Protein AF-G0QYL3-F1 (afdb_monomer)

Radius of gyration: 41.27 Å; Cα contacts (8 Å, |Δi|>4): 124; chains: 1; bounding box: 82×77×117 Å

Foldseek 3Di:
DDDDPPDDDDDPDPPCPPLVNLLVLLLQLLVQDPDPVVVVVQCVVQVPHPRRSSNHDDDDPVSVLVSLVVVLVVLVVVQVPDPDDLVVLVVVLPDPPDDPVRNVVSVVVNVSNVVSVVSVVVSVCSVVPPVVVDPDDPPDPPPPPDDDDPDDPPFDPQDDPPPDPDDDDDDDPGQPGDDDPVPDPDDPDDPPNPDDPDDPPDDDDDPPPPPPPPCPDDDPPVVVVVVVVVVVVVVVVVVVVVVVFKDWDDPVVLVVVLVVLVVVLVVLVVVLVVLVPDPDDPDPVSVVSNVVSVVSNVVSVVVNVVSPPDGDIDGPPD

Sequence (318 aa):
MGKKSNGQMFKLLMNYEEKSVLEFFGFLRFVLIKDTYVLNKFQEISKDNFFDPTRTPPFNVENEALMWVKIQKICGEIINQYSTTYDEDMKILEDQKLTVNQRNCVILRIGEKQYQNIIKLFSYMQQESILNLIPNDMIKPQKKYRYISKYPPNIVPTSSTIGLKGLSKPFVKNIGGYYNDILDTHLMLFQHSKLNKPLDKGPPKKIQKIQTTKKNGEIPNYLIKIKQQILQNSIQKQEAEQNNKFYQLSDEEIQQLKIGLQINYDKINYQYQQITHIRNYDNQYLKRKKETCEQQLKQIEQDLAKLQNNKIMVDCAK

InterPro domains:
  IPR015353 Rubisco LSMT, substrate-binding domain [PF09273] (8-114)
  IPR027012 Enkurin domain [PF13864] (217-311)
  IPR027012 Enkurin domain [PS51665] (221-315)
  IPR036464 Rubisco LSMT, substrate-binding domain superfamily [G3DSA:3.90.1420.10] (2-129)
  IPR036464 Rubisco LSMT, substrate-binding domain superfamily [SSF81822] (41-114)
  IPR052102 Enkurin domain-containing protein [PTHR21490] (205-314)

Solvent-accessible surface area (backbone atoms only — not comparable to full-atom values): 20302 Å² total; per-residue (Å²): 137,84,81,80,79,81,77,82,81,82,77,83,74,89,55,80,79,39,65,67,58,44,32,52,52,4,33,45,48,49,73,60,63,82,53,67,67,61,54,51,50,50,53,62,74,27,76,89,49,86,69,60,50,36,68,41,70,95,85,49,71,69,49,53,51,51,40,50,54,51,51,50,49,52,48,52,56,57,57,68,68,49,95,63,56,69,69,53,50,55,57,57,66,69,45,84,84,60,50,74,68,58,46,51,54,50,51,52,55,45,50,57,52,50,53,48,54,50,52,50,53,54,53,50,51,65,75,67,35,74,73,70,73,55,75,76,82,75,78,72,76,77,77,73,76,78,88,73,69,95,63,66,91,84,57,60,78,58,75,74,80,82,80,72,86,66,89,85,82,89,86,79,71,81,56,67,61,91,71,87,69,87,85,53,102,61,86,84,73,61,94,74,72,73,77,73,77,76,73,87,76,69,81,77,80,79,72,78,72,76,74,77,62,96,54,90,81,63,79,56,70,67,59,56,51,50,52,52,52,54,51,53,53,51,52,53,50,52,52,51,59,55,60,70,31,57,48,69,67,50,74,66,58,52,50,52,51,52,52,52,51,50,55,50,45,54,54,46,49,52,54,41,52,66,56,68,73,51,90,77,82,83,51,69,65,60,54,52,51,46,54,52,39,53,53,50,50,54,49,51,54,54,51,53,57,53,66,71,79,56,92,57,71,44,73,68,82,123

Secondary structure (DSSP, 8-state):
---------------TT-HHHHHHHHHHHHHT---HHHHHHHHHHTTTS---GGGPPP--HHHHHHHHHHHHHHHHHHHTT-SS-HHHHHHHHH-TT--HHHHHHHHHHHHHHHHHHHHHHHHHHHHT-GGGGS-----PPPPPPPPPPSS-TTPPPP---TT--SS---SS---------TTSSS----TT--S-PPP---SPP--------S-TTSPPHHHHHHHHHHHHHHHHHHHHHHHTTEEEPPHHHHHHHHHHHHHHHHHHHHHHHHHHT-S----HHHHHHHHHHHHHHHHHHHHHHHHHH---EEE---

pLDDT: mean 76.54, std 18.6, range [28.22, 97.06]

Organism: Ichthyophthirius multifiliis (NCBI:txid5932)

Structure (mmCIF, N/CA/C/O backbone):
data_AF-G0QYL3-F1
#
_entry.id   AF-G0QYL3-F1
#
loop_
_atom_site.group_PDB
_atom_site.id
_atom_site.type_symbol
_atom_site.label_atom_id
_atom_site.label_alt_id
_atom_site.label_comp_id
_atom_site.label_asym_id
_atom_site.label_entity_id
_atom_site.label_seq_id
_atom_site.pdbx_PDB_ins_code
_atom_site.Cartn_x
_atom_site.Cartn_y
_atom_site.Cartn_z
_atom_site.occupancy
_atom_site.B_iso_or_equiv
_atom_site.auth_seq_id
_atom_site.auth_comp_id
_atom_site.auth_asym_id
_atom_site.auth_atom_id
_atom_site.pdbx_PDB_model_num
ATOM 1 N N . MET A 1 1 ? -27.845 8.162 37.920 1.00 39.38 1 MET A N 1
ATOM 2 C CA . MET A 1 1 ? -26.370 8.111 37.785 1.00 39.38 1 MET A CA 1
ATOM 3 C C . MET A 1 1 ? -26.013 7.512 36.426 1.00 39.38 1 MET A C 1
ATOM 5 O O . MET A 1 1 ? -26.012 6.297 36.284 1.00 39.38 1 MET A O 1
ATOM 9 N N . GLY A 1 2 ? -25.798 8.348 35.406 1.00 44.38 2 GLY A N 1
ATOM 10 C CA . GLY A 1 2 ? -25.427 7.894 34.061 1.00 44.38 2 GLY A CA 1
ATOM 11 C C . GLY A 1 2 ? -23.917 7.682 33.952 1.00 44.38 2 GLY A C 1
ATOM 12 O O . GLY A 1 2 ? -23.152 8.631 34.119 1.00 44.38 2 GLY A O 1
ATOM 13 N N . LYS A 1 3 ? -23.480 6.444 33.698 1.00 45.00 3 LYS A N 1
ATOM 14 C CA . LYS A 1 3 ? -22.071 6.120 33.432 1.00 45.00 3 LYS A CA 1
ATOM 15 C C . LYS A 1 3 ? -21.690 6.671 32.053 1.00 45.00 3 LYS A C 1
ATOM 17 O O . LYS A 1 3 ? -22.184 6.181 31.043 1.00 45.00 3 LYS A O 1
ATOM 22 N N . LYS A 1 4 ? -20.816 7.682 32.011 1.00 40.53 4 LYS A N 1
ATOM 23 C CA . LYS A 1 4 ? -20.170 8.143 30.772 1.00 40.53 4 LYS A CA 1
ATOM 24 C C . LYS A 1 4 ? -19.297 7.006 30.233 1.00 40.53 4 LYS A C 1
ATOM 26 O O . LYS A 1 4 ? -18.330 6.611 30.880 1.00 40.53 4 LYS A O 1
ATOM 31 N N . SER A 1 5 ? -19.656 6.463 29.074 1.00 43.66 5 SER A N 1
ATOM 32 C CA . SER A 1 5 ? -18.826 5.510 28.340 1.00 43.66 5 SER A CA 1
ATOM 33 C C . SER A 1 5 ? -17.615 6.248 27.770 1.00 43.66 5 SER A C 1
ATOM 35 O O . SER A 1 5 ? -17.760 7.088 26.881 1.00 43.66 5 SER A O 1
ATOM 37 N N . ASN A 1 6 ? -16.424 5.951 28.287 1.00 39.00 6 ASN A N 1
ATOM 38 C CA . ASN A 1 6 ? -15.164 6.404 27.706 1.00 39.00 6 ASN A CA 1
ATOM 39 C C . ASN A 1 6 ? -14.993 5.737 26.335 1.00 39.00 6 ASN A C 1
ATOM 41 O O . ASN A 1 6 ? -14.585 4.581 26.255 1.00 39.00 6 ASN A O 1
ATOM 45 N N . GLY A 1 7 ? -15.342 6.448 25.261 1.00 37.12 7 GLY A N 1
ATOM 46 C CA . GLY A 1 7 ? -15.064 6.002 23.901 1.00 37.12 7 GLY A CA 1
ATOM 47 C C . GLY A 1 7 ? -13.555 5.929 23.687 1.00 37.12 7 GLY A C 1
ATOM 48 O O . GLY A 1 7 ? -12.877 6.956 23.687 1.00 37.12 7 GLY A O 1
ATOM 49 N N . GLN A 1 8 ? -13.015 4.720 23.532 1.00 34.78 8 GLN A N 1
ATOM 50 C CA . GLN A 1 8 ? -11.653 4.538 23.042 1.00 34.78 8 GLN A CA 1
ATOM 51 C C . GLN A 1 8 ? -11.623 4.926 21.563 1.00 34.78 8 GLN A C 1
ATOM 53 O O . GLN A 1 8 ? -12.258 4.299 20.720 1.00 34.78 8 GLN A O 1
ATOM 58 N N . MET A 1 9 ? -10.903 6.002 21.262 1.00 28.22 9 MET A N 1
ATOM 59 C CA . MET A 1 9 ? -10.701 6.479 19.902 1.00 28.22 9 MET A CA 1
ATOM 60 C C . MET A 1 9 ? -9.564 5.672 19.269 1.00 28.22 9 MET A C 1
ATOM 62 O O . MET A 1 9 ? -8.390 5.913 19.558 1.00 28.22 9 MET A O 1
ATOM 66 N N . PHE A 1 10 ? -9.902 4.703 18.419 1.00 28.52 10 PHE A N 1
ATOM 67 C CA . PHE A 1 10 ? -8.918 3.999 17.601 1.00 28.52 10 PHE A CA 1
ATOM 68 C C . PHE A 1 10 ? -8.460 4.935 16.480 1.00 28.52 10 PHE A C 1
ATOM 70 O O . PHE A 1 10 ? -9.208 5.231 15.551 1.00 28.52 10 PHE A O 1
ATOM 77 N N . LYS A 1 11 ? -7.231 5.450 16.581 1.00 33.09 11 LYS A N 1
ATOM 78 C CA . LYS A 1 11 ? -6.587 6.137 15.460 1.00 33.09 11 LYS A CA 1
ATOM 79 C C . LYS A 1 11 ? -6.090 5.082 14.477 1.00 33.09 11 LYS A C 1
ATOM 81 O O . LYS A 1 11 ? -5.082 4.437 14.743 1.00 33.09 11 LYS A O 1
ATOM 86 N N . LEU A 1 12 ? -6.773 4.941 13.345 1.00 40.25 12 LEU A N 1
ATOM 87 C CA . LEU A 1 12 ? -6.200 4.306 12.161 1.00 40.25 12 LEU A CA 1
ATOM 88 C C . LEU A 1 12 ? -5.111 5.241 11.621 1.00 40.25 12 LEU A C 1
ATOM 90 O O . LEU A 1 12 ? -5.402 6.271 11.013 1.00 40.25 12 LEU A O 1
ATOM 94 N N . LEU A 1 13 ? -3.851 4.935 11.927 1.00 39.72 13 LEU A N 1
ATOM 95 C CA . LEU A 1 13 ? -2.705 5.596 11.312 1.00 39.72 13 LEU A CA 1
ATOM 96 C C . LEU A 1 13 ? -2.555 5.027 9.900 1.00 39.72 13 LEU A C 1
ATOM 98 O O . LEU A 1 13 ? -2.116 3.898 9.730 1.00 39.72 13 LEU A O 1
ATOM 102 N N . MET A 1 14 ? -2.924 5.811 8.887 1.00 46.03 14 MET A N 1
ATOM 103 C CA . MET A 1 14 ? -2.727 5.485 7.467 1.00 46.03 14 MET A CA 1
ATOM 104 C C . MET A 1 14 ? -1.254 5.671 7.058 1.00 46.03 14 MET A C 1
ATOM 106 O O . MET A 1 14 ? -0.958 6.362 6.086 1.00 46.03 14 MET A O 1
ATOM 110 N N . ASN A 1 15 ? -0.312 5.114 7.824 1.00 55.72 15 ASN A N 1
ATOM 111 C CA . ASN A 1 15 ? 1.100 5.122 7.454 1.00 55.72 15 ASN A CA 1
ATOM 112 C C . ASN A 1 15 ? 1.402 3.856 6.653 1.00 55.72 15 ASN A C 1
ATOM 114 O O . ASN A 1 15 ? 1.631 2.791 7.216 1.00 55.72 15 ASN A O 1
ATOM 118 N N . TYR A 1 16 ? 1.464 3.988 5.328 1.00 59.78 16 TYR A N 1
ATOM 119 C CA . TYR A 1 16 ? 1.959 2.932 4.432 1.00 59.78 16 TYR A CA 1
ATOM 120 C C . TYR A 1 16 ? 3.432 2.559 4.693 1.00 59.78 16 TYR A C 1
ATOM 122 O O . TYR A 1 16 ? 3.928 1.575 4.155 1.00 59.78 16 TYR A O 1
ATOM 130 N N . GLU A 1 17 ? 4.123 3.334 5.532 1.00 71.62 17 GLU A N 1
ATOM 131 C CA . GLU A 1 17 ? 5.475 3.066 6.027 1.00 71.62 17 GLU A CA 1
ATOM 132 C C . GLU A 1 17 ? 5.510 2.057 7.184 1.00 71.62 17 GLU A C 1
ATOM 134 O O . GLU A 1 17 ? 6.580 1.773 7.727 1.00 71.62 17 GLU A O 1
ATOM 139 N N . GLU A 1 18 ? 4.361 1.516 7.602 1.00 83.38 18 GLU A N 1
ATOM 140 C CA . GLU A 1 18 ? 4.358 0.474 8.616 1.00 83.38 18 GLU A CA 1
ATOM 141 C C . GLU A 1 18 ? 5.143 -0.742 8.110 1.00 83.38 18 GLU A C 1
ATOM 143 O O . GLU A 1 18 ? 4.869 -1.314 7.052 1.00 83.38 18 GLU A O 1
ATOM 148 N N . LYS A 1 19 ? 6.151 -1.133 8.891 1.00 89.75 19 LYS A N 1
ATOM 149 C CA . LYS A 1 19 ? 7.091 -2.202 8.546 1.00 89.75 19 LYS A CA 1
ATOM 150 C C . LYS A 1 19 ? 6.377 -3.500 8.148 1.00 89.75 19 LYS A C 1
ATOM 152 O O . LYS A 1 19 ? 6.791 -4.139 7.191 1.00 89.75 19 LYS A O 1
ATOM 157 N N . SER A 1 20 ? 5.281 -3.837 8.827 1.00 89.00 20 SER A N 1
ATOM 158 C CA . SER A 1 20 ? 4.449 -5.018 8.561 1.00 89.00 20 SER A CA 1
ATOM 159 C C . SER A 1 20 ? 3.833 -5.015 7.154 1.00 89.00 20 SER A C 1
ATOM 161 O O . SER A 1 20 ? 3.836 -6.037 6.469 1.00 89.00 20 SER A O 1
ATOM 163 N N . VAL A 1 21 ? 3.345 -3.861 6.694 1.00 87.81 21 VAL A N 1
ATOM 164 C CA . VAL A 1 21 ? 2.736 -3.690 5.366 1.00 87.81 21 VAL A CA 1
ATOM 165 C C . VAL A 1 21 ? 3.796 -3.806 4.273 1.00 87.81 21 VAL A C 1
ATOM 167 O O . VAL A 1 21 ? 3.587 -4.491 3.270 1.00 87.81 21 VAL A O 1
ATOM 170 N N . LEU A 1 22 ? 4.962 -3.191 4.485 1.00 90.50 22 LEU A N 1
ATOM 171 C CA . LEU A 1 22 ? 6.090 -3.293 3.558 1.00 90.50 22 LEU A CA 1
ATOM 172 C C . LEU A 1 22 ? 6.622 -4.727 3.461 1.00 90.50 22 LEU A C 1
ATOM 174 O O . LEU A 1 22 ? 6.869 -5.199 2.352 1.00 90.50 22 LEU A O 1
ATOM 178 N N . GLU A 1 23 ? 6.736 -5.425 4.594 1.00 94.44 23 GLU A N 1
ATOM 179 C CA . GLU A 1 23 ? 7.149 -6.831 4.654 1.00 94.44 23 GLU A CA 1
ATOM 180 C C . GLU A 1 23 ? 6.163 -7.748 3.921 1.00 94.44 23 GLU A C 1
ATOM 182 O O . GLU A 1 23 ? 6.573 -8.627 3.157 1.00 94.44 23 GLU A O 1
ATOM 187 N N . PHE A 1 24 ? 4.860 -7.508 4.094 1.00 94.56 24 PHE A N 1
ATOM 188 C CA . PHE A 1 24 ? 3.808 -8.233 3.385 1.00 94.56 24 PHE A CA 1
ATOM 189 C C . PHE A 1 24 ? 3.888 -8.028 1.866 1.00 94.56 24 PHE A C 1
ATOM 191 O O . PHE A 1 24 ? 3.869 -9.003 1.107 1.00 94.56 24 PHE A O 1
ATOM 198 N N . PHE A 1 25 ? 4.024 -6.781 1.405 1.00 93.94 25 PHE A N 1
ATOM 199 C CA . PHE A 1 25 ? 4.156 -6.495 -0.025 1.00 93.94 25 PHE A CA 1
ATOM 200 C C . PHE A 1 25 ? 5.451 -7.052 -0.608 1.00 93.94 25 PHE A C 1
ATOM 202 O O . PHE A 1 25 ? 5.420 -7.652 -1.682 1.00 93.94 25 PHE A O 1
ATOM 209 N N . GLY A 1 26 ? 6.580 -6.912 0.088 1.00 94.81 26 GLY A N 1
ATOM 210 C CA . GLY A 1 26 ? 7.842 -7.492 -0.364 1.00 94.81 26 GLY A CA 1
ATOM 211 C C . GLY A 1 26 ? 7.758 -9.011 -0.484 1.00 94.81 26 GLY A C 1
ATOM 212 O O . GLY A 1 26 ? 8.149 -9.567 -1.512 1.00 94.81 26 GLY A O 1
ATOM 213 N N . PHE A 1 27 ? 7.139 -9.681 0.489 1.00 97.06 27 PHE A N 1
ATOM 214 C CA . PHE A 1 27 ? 6.927 -11.123 0.418 1.00 97.06 27 PHE A CA 1
ATOM 215 C C . PHE A 1 27 ? 6.069 -11.528 -0.789 1.00 97.06 27 PHE A C 1
ATOM 217 O O . PHE A 1 27 ? 6.452 -12.425 -1.542 1.00 97.06 27 PHE A O 1
ATOM 224 N N . LEU A 1 28 ? 4.938 -10.853 -1.029 1.00 96.25 28 LEU A N 1
ATOM 225 C CA . LEU A 1 28 ? 4.098 -11.163 -2.190 1.00 96.25 28 LEU A CA 1
ATOM 226 C C . LEU A 1 28 ? 4.817 -10.913 -3.519 1.00 96.25 28 LEU A C 1
ATOM 228 O O . LEU A 1 28 ? 4.702 -11.733 -4.431 1.00 96.25 28 LEU A O 1
ATOM 232 N N . ARG A 1 29 ? 5.588 -9.825 -3.624 1.00 95.50 29 ARG A N 1
ATOM 233 C CA . ARG A 1 29 ? 6.410 -9.541 -4.809 1.00 95.50 29 ARG A CA 1
ATOM 234 C C . ARG A 1 29 ? 7.390 -10.664 -5.087 1.00 95.50 29 ARG A C 1
ATOM 236 O O . ARG A 1 29 ? 7.526 -11.038 -6.247 1.00 95.50 29 ARG A O 1
ATOM 243 N N . PHE A 1 30 ? 8.044 -11.183 -4.049 1.00 96.50 30 PHE A N 1
ATOM 244 C CA . PHE A 1 30 ? 8.995 -12.284 -4.164 1.00 96.50 30 PHE A CA 1
ATOM 245 C C . PHE A 1 30 ? 8.325 -13.569 -4.655 1.00 96.50 30 PHE A C 1
ATOM 247 O O . PHE A 1 30 ? 8.797 -14.194 -5.602 1.00 96.50 30 PHE A O 1
ATOM 254 N N . VAL A 1 31 ? 7.190 -13.935 -4.051 1.00 97.00 31 VAL A N 1
ATOM 255 C CA . VAL A 1 31 ? 6.439 -15.157 -4.392 1.00 97.00 31 VAL A CA 1
ATOM 256 C C . VAL A 1 31 ? 5.957 -15.157 -5.847 1.00 97.00 31 VAL A C 1
ATOM 258 O O . VAL A 1 31 ? 5.786 -16.220 -6.441 1.00 97.00 31 VAL A O 1
ATOM 261 N N . LEU A 1 32 ? 5.732 -13.980 -6.431 1.00 96.56 32 LEU A N 1
ATOM 262 C CA . LEU A 1 32 ? 5.204 -13.834 -7.787 1.00 96.56 32 LEU A CA 1
ATOM 263 C C . LEU A 1 32 ? 6.282 -13.715 -8.877 1.00 96.56 32 LEU A C 1
ATOM 265 O O . LEU A 1 32 ? 5.937 -13.644 -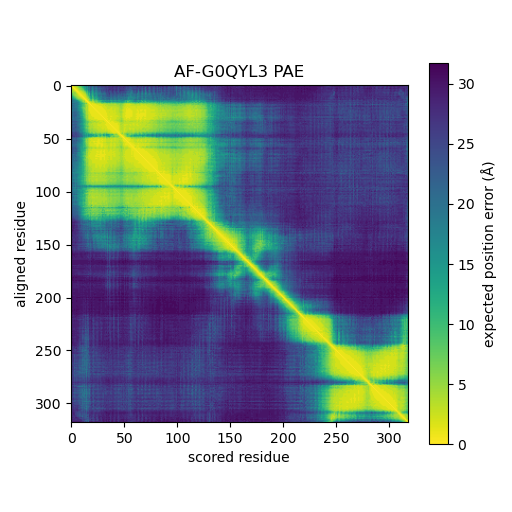10.060 1.00 96.56 32 LEU A O 1
ATOM 269 N N . ILE A 1 33 ? 7.571 -13.769 -8.519 1.00 95.75 33 ILE A N 1
ATOM 270 C CA . ILE A 1 33 ? 8.673 -13.788 -9.490 1.00 95.75 33 ILE A CA 1
ATOM 271 C C . ILE A 1 33 ? 8.591 -15.066 -10.333 1.00 95.75 33 ILE A C 1
ATOM 273 O O . ILE A 1 33 ? 8.814 -16.171 -9.845 1.00 95.75 33 ILE A O 1
ATOM 277 N N . LYS A 1 34 ? 8.308 -14.908 -11.630 1.00 94.06 34 LYS A N 1
ATOM 278 C CA . LYS A 1 34 ? 8.340 -16.008 -12.612 1.00 94.06 34 LYS A CA 1
ATOM 279 C C . LYS A 1 34 ? 9.678 -16.125 -13.340 1.00 94.06 34 LYS A C 1
ATOM 281 O O . LYS A 1 34 ? 10.015 -17.199 -13.824 1.00 94.06 34 LYS A O 1
ATOM 286 N N . ASP A 1 35 ? 10.410 -15.019 -13.454 1.00 93.94 35 ASP A N 1
ATOM 287 C CA . ASP A 1 35 ? 11.659 -14.957 -14.208 1.00 93.94 35 ASP A CA 1
ATOM 288 C C . ASP A 1 35 ? 12.845 -15.407 -13.344 1.00 93.94 35 ASP A C 1
ATOM 290 O O . ASP A 1 35 ? 13.181 -14.784 -12.331 1.00 93.94 35 ASP A O 1
ATOM 294 N N . THR A 1 36 ? 13.502 -16.485 -13.767 1.00 93.50 36 THR A N 1
ATOM 295 C CA . THR A 1 36 ? 14.682 -17.041 -13.097 1.00 93.50 36 THR A CA 1
ATOM 296 C C . THR A 1 36 ? 15.869 -16.082 -13.131 1.00 93.50 36 THR A C 1
ATOM 298 O O . THR A 1 36 ? 16.673 -16.078 -12.198 1.00 93.50 36 THR A O 1
ATOM 301 N N . TYR A 1 37 ? 15.968 -15.220 -14.146 1.00 94.00 37 TYR A N 1
ATOM 302 C CA . TYR A 1 37 ? 17.029 -14.217 -14.227 1.00 94.00 37 TYR A CA 1
ATOM 303 C C . TYR A 1 37 ? 16.904 -13.169 -13.116 1.00 94.00 37 TYR A C 1
ATOM 305 O O . TYR A 1 37 ? 17.889 -12.826 -12.462 1.00 94.00 37 TYR A O 1
ATOM 313 N N . VAL A 1 38 ? 15.683 -12.695 -12.861 1.00 92.31 38 VAL A N 1
ATOM 314 C CA . VAL A 1 38 ? 15.403 -11.738 -11.782 1.00 92.31 38 VAL A CA 1
ATOM 315 C C . VAL A 1 38 ? 15.734 -12.350 -10.421 1.00 92.31 38 VAL A C 1
ATOM 317 O O . VAL A 1 38 ? 16.341 -11.684 -9.582 1.00 92.31 38 VAL A O 1
ATOM 320 N N . LEU A 1 39 ? 15.405 -13.628 -10.223 1.00 91.81 39 LEU A N 1
ATOM 321 C CA . LEU A 1 39 ? 15.737 -14.347 -8.995 1.00 91.81 39 LEU A CA 1
ATOM 322 C C . LEU A 1 39 ? 17.258 -14.442 -8.781 1.00 91.81 39 LEU A C 1
ATOM 324 O O . LEU A 1 39 ? 17.742 -14.126 -7.694 1.00 91.81 39 LEU A O 1
ATOM 328 N N . ASN A 1 40 ? 18.015 -14.786 -9.827 1.00 91.19 40 ASN A N 1
ATOM 329 C CA . ASN A 1 40 ? 19.480 -14.823 -9.771 1.00 91.19 40 ASN A CA 1
ATOM 330 C C . ASN A 1 40 ? 20.069 -13.438 -9.465 1.00 91.19 40 ASN A C 1
ATOM 332 O O . ASN A 1 40 ? 20.996 -13.319 -8.668 1.00 91.19 40 ASN A O 1
ATOM 336 N N . LYS A 1 41 ? 19.490 -12.368 -10.022 1.00 91.19 41 LYS A N 1
ATOM 337 C CA . LYS A 1 41 ? 19.919 -10.995 -9.731 1.00 91.19 41 LYS A CA 1
ATOM 338 C C . LYS A 1 41 ? 19.723 -10.625 -8.257 1.00 91.19 41 LYS A C 1
ATOM 340 O O . LYS A 1 41 ? 20.582 -9.962 -7.684 1.00 91.19 41 LYS A O 1
ATOM 345 N N . PHE A 1 42 ? 18.631 -11.060 -7.624 1.00 90.31 42 PHE A N 1
ATOM 346 C CA . PHE A 1 42 ? 18.431 -10.846 -6.186 1.00 90.31 42 PHE A CA 1
ATOM 347 C C . PHE A 1 42 ? 19.449 -11.613 -5.335 1.00 90.31 42 PHE A C 1
ATOM 349 O O . PHE A 1 42 ? 19.945 -11.058 -4.356 1.00 90.31 42 PHE A O 1
ATOM 356 N N . GLN A 1 43 ? 19.829 -12.826 -5.746 1.00 87.12 43 GLN A N 1
ATOM 357 C CA . GLN A 1 43 ? 20.901 -13.591 -5.095 1.00 87.12 43 GLN A CA 1
ATOM 358 C C . GLN A 1 43 ? 22.276 -12.921 -5.260 1.00 87.12 43 GLN A C 1
ATOM 360 O O . GLN A 1 43 ? 23.077 -12.897 -4.330 1.00 87.12 43 GLN A O 1
ATOM 365 N N . GLU A 1 44 ? 22.552 -12.321 -6.421 1.00 89.44 44 GLU A N 1
ATOM 366 C CA . GLU A 1 44 ? 23.790 -11.565 -6.648 1.00 89.44 44 GLU A CA 1
ATOM 367 C C . GLU A 1 44 ? 23.853 -10.253 -5.857 1.00 89.44 44 GLU A C 1
ATOM 369 O O . GLU A 1 44 ? 24.939 -9.793 -5.505 1.00 89.44 44 GLU A O 1
ATOM 374 N N . ILE A 1 45 ? 22.713 -9.616 -5.587 1.00 85.75 45 ILE A N 1
ATOM 375 C CA . ILE A 1 45 ? 22.663 -8.417 -4.738 1.00 85.75 45 ILE A CA 1
ATOM 376 C C . ILE A 1 45 ? 22.975 -8.786 -3.282 1.00 85.75 45 ILE A C 1
ATOM 378 O O . ILE A 1 45 ? 23.530 -7.979 -2.539 1.00 85.75 45 ILE A O 1
ATOM 382 N N . SER A 1 46 ? 22.682 -10.021 -2.881 1.00 84.25 46 SER A N 1
ATOM 383 C CA . SER A 1 46 ? 22.846 -10.510 -1.519 1.00 84.25 46 SER A CA 1
ATOM 384 C C . SER A 1 46 ? 24.174 -11.254 -1.300 1.00 84.25 46 SER A C 1
ATOM 386 O O . SER A 1 46 ? 24.225 -12.179 -0.501 1.00 84.25 46 SER A O 1
ATOM 388 N N . LYS A 1 47 ? 25.251 -10.869 -2.003 1.00 66.50 47 LYS A N 1
ATOM 389 C CA . LYS A 1 47 ? 26.521 -11.625 -2.126 1.00 66.50 47 LYS A CA 1
ATOM 390 C C . LYS A 1 47 ? 27.157 -12.164 -0.832 1.00 66.50 47 LYS A C 1
ATOM 392 O O . LYS A 1 47 ? 27.881 -13.144 -0.933 1.00 66.50 47 LYS A O 1
ATOM 397 N N . ASP A 1 48 ? 26.829 -11.621 0.342 1.00 70.56 48 ASP A N 1
ATOM 398 C CA . ASP A 1 48 ? 27.341 -12.098 1.638 1.00 70.56 48 ASP A CA 1
ATOM 399 C C . ASP A 1 48 ? 26.254 -12.427 2.687 1.00 70.56 48 ASP A C 1
ATOM 401 O O . ASP A 1 48 ? 26.577 -12.891 3.777 1.00 70.56 48 ASP A O 1
ATOM 405 N N . ASN A 1 49 ? 24.965 -12.221 2.390 1.00 76.62 49 ASN A N 1
ATOM 406 C CA . ASN A 1 49 ? 23.861 -12.453 3.333 1.00 76.62 49 ASN A CA 1
ATOM 407 C C . ASN A 1 49 ? 22.679 -13.133 2.636 1.00 76.62 49 ASN A C 1
ATOM 409 O O . ASN A 1 49 ? 22.396 -12.855 1.478 1.00 76.62 49 ASN A O 1
ATOM 413 N N . PHE A 1 50 ? 21.936 -13.990 3.337 1.00 85.94 50 PHE A N 1
ATOM 414 C CA . PHE A 1 50 ? 20.682 -14.532 2.803 1.00 85.94 50 PHE A CA 1
ATOM 415 C C . PHE A 1 50 ? 19.742 -13.384 2.395 1.00 85.94 50 PHE A C 1
ATOM 417 O O . PHE A 1 50 ? 19.468 -12.491 3.199 1.00 85.94 50 PHE A O 1
ATOM 424 N N . PHE A 1 51 ? 19.268 -13.389 1.143 1.00 90.44 51 PHE A N 1
ATOM 425 C CA . PHE A 1 51 ? 18.284 -12.416 0.666 1.00 90.44 51 PHE A CA 1
ATOM 426 C C . PHE A 1 51 ? 16.993 -12.553 1.477 1.00 90.44 51 PHE A C 1
ATOM 428 O O . PHE A 1 51 ? 16.455 -13.652 1.588 1.00 90.44 51 PHE A O 1
ATOM 435 N N . ASP A 1 52 ? 16.499 -11.442 2.024 1.00 92.62 52 ASP A N 1
ATOM 436 C CA . ASP A 1 52 ? 15.250 -11.390 2.784 1.00 92.62 52 ASP A CA 1
ATOM 437 C C . ASP A 1 52 ? 14.059 -11.165 1.831 1.00 92.62 52 ASP A C 1
ATOM 439 O O . ASP A 1 52 ? 13.905 -10.054 1.305 1.00 92.62 52 ASP A O 1
ATOM 443 N N . PRO A 1 53 ? 13.185 -12.172 1.617 1.00 94.00 53 PRO A N 1
ATOM 444 C CA . PRO A 1 53 ? 12.037 -12.055 0.720 1.00 94.00 53 PRO A CA 1
ATOM 445 C C . PRO A 1 53 ? 11.082 -10.926 1.100 1.00 94.00 53 PRO A C 1
ATOM 447 O O . PRO A 1 53 ? 10.456 -10.327 0.226 1.00 94.00 53 PRO A O 1
ATOM 450 N N . THR A 1 54 ? 10.982 -10.606 2.393 1.00 94.56 54 THR A N 1
ATOM 451 C CA . THR A 1 54 ? 10.056 -9.585 2.900 1.00 94.56 54 THR A CA 1
ATOM 452 C C . THR A 1 54 ? 10.457 -8.173 2.475 1.00 94.56 54 THR A C 1
ATOM 454 O O . THR A 1 54 ? 9.632 -7.267 2.465 1.00 94.56 54 THR A O 1
ATOM 457 N N . ARG A 1 55 ? 11.706 -7.973 2.043 1.00 91.25 55 ARG A N 1
ATOM 458 C CA . ARG A 1 55 ? 12.238 -6.663 1.642 1.00 91.25 55 ARG A CA 1
ATOM 459 C C . ARG A 1 55 ? 12.340 -6.483 0.136 1.00 91.25 55 ARG A C 1
ATOM 461 O O . ARG A 1 55 ? 13.044 -5.587 -0.325 1.00 91.25 55 ARG A O 1
ATOM 468 N N . THR A 1 56 ? 11.651 -7.315 -0.639 1.00 92.88 56 THR A N 1
ATOM 469 C CA . THR A 1 56 ? 11.691 -7.225 -2.100 1.00 92.88 56 THR A CA 1
ATOM 470 C C . THR A 1 56 ? 11.084 -5.891 -2.567 1.00 92.88 56 THR A C 1
ATOM 472 O O . THR A 1 56 ? 9.891 -5.643 -2.344 1.00 92.88 56 THR A O 1
ATOM 475 N N . PRO A 1 57 ? 11.874 -5.005 -3.205 1.00 90.62 57 PRO A N 1
ATOM 476 C CA . PRO A 1 57 ? 11.365 -3.735 -3.706 1.00 90.62 57 PRO A CA 1
ATOM 477 C C . PRO A 1 57 ? 10.496 -3.953 -4.955 1.00 90.62 57 PRO A C 1
ATOM 479 O O . PRO A 1 57 ? 10.617 -4.988 -5.615 1.00 90.62 57 PRO A O 1
ATOM 482 N N . PRO A 1 58 ? 9.639 -2.986 -5.324 1.00 90.75 58 PRO A N 1
ATOM 483 C CA . PRO A 1 58 ? 8.964 -3.018 -6.616 1.00 90.75 58 PRO A CA 1
ATOM 484 C C . PRO A 1 58 ? 10.008 -2.964 -7.740 1.00 90.75 58 PRO A C 1
ATOM 486 O O . PRO A 1 58 ? 10.883 -2.098 -7.744 1.00 90.75 58 PRO A O 1
ATOM 489 N N . PHE A 1 59 ? 9.936 -3.899 -8.688 1.00 89.06 59 PHE A N 1
ATOM 490 C CA . PHE A 1 59 ? 10.930 -4.014 -9.768 1.00 89.06 59 PHE A CA 1
ATOM 491 C C . PHE A 1 59 ? 10.319 -4.162 -11.168 1.00 89.06 59 PHE A C 1
ATOM 493 O O . PHE A 1 59 ? 11.008 -3.921 -12.157 1.00 89.06 59 PHE A O 1
ATOM 500 N N . ASN A 1 60 ? 9.047 -4.563 -11.275 1.00 89.94 60 ASN A N 1
ATOM 501 C CA . ASN A 1 60 ? 8.342 -4.714 -12.547 1.00 89.94 60 ASN A CA 1
ATOM 502 C C . ASN A 1 60 ? 6.847 -4.407 -12.371 1.00 89.94 60 ASN A C 1
ATOM 504 O O . ASN A 1 60 ? 6.212 -4.932 -11.458 1.00 89.94 60 ASN A O 1
ATOM 508 N N . VAL A 1 61 ? 6.287 -3.609 -13.283 1.00 87.62 61 VAL A N 1
ATOM 509 C CA . VAL A 1 61 ? 4.860 -3.255 -13.335 1.00 87.62 61 VAL A CA 1
ATOM 510 C C . VAL A 1 61 ? 3.977 -4.498 -13.463 1.00 87.62 61 VAL A C 1
ATOM 512 O O . VAL A 1 61 ? 2.954 -4.593 -12.792 1.00 87.62 61 VAL A O 1
ATOM 515 N N . GLU A 1 62 ? 4.388 -5.486 -14.265 1.00 90.12 62 GLU A N 1
ATOM 516 C CA . GLU A 1 62 ? 3.626 -6.732 -14.420 1.00 90.12 62 GLU A CA 1
ATOM 517 C C . GLU A 1 62 ? 3.559 -7.520 -13.103 1.00 90.12 62 GLU A C 1
ATOM 519 O O . GLU A 1 62 ? 2.517 -8.073 -12.755 1.00 90.12 62 GLU A O 1
ATOM 524 N N . ASN A 1 63 ? 4.647 -7.519 -12.326 1.00 92.94 63 ASN A N 1
ATOM 525 C CA . ASN A 1 63 ? 4.675 -8.189 -11.029 1.00 92.94 63 ASN A CA 1
ATOM 526 C C . ASN A 1 63 ? 3.783 -7.480 -10.002 1.00 92.94 63 ASN A C 1
ATOM 528 O O . ASN A 1 63 ? 3.053 -8.142 -9.270 1.00 92.94 63 ASN A O 1
ATOM 532 N N . GLU A 1 64 ? 3.789 -6.143 -9.980 1.00 90.00 64 GLU A N 1
ATOM 533 C CA . GLU A 1 64 ? 2.873 -5.375 -9.125 1.00 90.00 64 GLU A CA 1
ATOM 534 C C . GLU A 1 64 ? 1.410 -5.639 -9.511 1.00 90.00 64 GLU A C 1
ATOM 536 O O . GLU A 1 64 ? 0.574 -5.858 -8.637 1.00 90.00 64 GLU A O 1
ATOM 541 N N . ALA A 1 65 ? 1.092 -5.700 -10.808 1.00 89.00 65 ALA A N 1
ATOM 542 C CA . ALA A 1 65 ? -0.254 -6.038 -11.267 1.00 89.00 65 ALA A CA 1
ATOM 543 C C . ALA A 1 65 ? -0.682 -7.440 -10.793 1.00 89.00 65 ALA A C 1
ATOM 545 O O . ALA A 1 65 ? -1.781 -7.608 -10.259 1.00 89.00 65 ALA A O 1
ATOM 546 N N . LEU A 1 66 ? 0.199 -8.440 -10.913 1.00 92.56 66 LEU A N 1
ATOM 547 C CA . LEU A 1 66 ? -0.054 -9.792 -10.404 1.00 92.56 66 LEU A CA 1
ATOM 548 C C . LEU A 1 66 ? -0.214 -9.821 -8.878 1.00 92.56 66 LEU A C 1
ATOM 550 O O . LEU A 1 66 ? -1.070 -10.551 -8.372 1.00 92.56 66 LEU A O 1
ATOM 554 N N . MET A 1 67 ? 0.569 -9.022 -8.148 1.00 94.44 67 MET A N 1
ATOM 555 C CA . MET A 1 67 ? 0.461 -8.874 -6.695 1.00 94.44 67 MET A CA 1
ATOM 556 C C . MET A 1 67 ? -0.923 -8.371 -6.301 1.00 94.44 67 MET A C 1
ATOM 558 O O . MET A 1 67 ? -1.578 -8.992 -5.462 1.00 94.44 67 MET A O 1
ATOM 562 N N . TRP A 1 68 ? -1.407 -7.310 -6.944 1.00 90.31 68 TRP A N 1
ATOM 563 C CA . TRP A 1 68 ? -2.737 -6.768 -6.670 1.00 90.31 68 TRP A CA 1
ATOM 564 C C . TRP A 1 68 ? -3.853 -7.756 -7.001 1.00 90.31 68 TRP A C 1
ATOM 566 O O . TRP A 1 68 ? -4.753 -7.947 -6.184 1.00 90.31 68 TRP A O 1
ATOM 576 N N . VAL A 1 69 ? -3.758 -8.469 -8.128 1.00 90.94 69 VAL A N 1
ATOM 577 C CA . VAL A 1 69 ? -4.712 -9.539 -8.474 1.00 90.94 69 VAL A CA 1
ATOM 578 C C . VAL A 1 69 ? -4.711 -10.643 -7.410 1.00 90.94 69 VAL A C 1
ATOM 580 O O . VAL A 1 69 ? -5.770 -11.155 -7.034 1.00 90.94 69 VAL A O 1
ATOM 583 N N . LYS A 1 70 ? -3.538 -11.008 -6.879 1.00 94.62 70 LYS A N 1
ATOM 584 C CA . LYS A 1 70 ? -3.427 -12.015 -5.816 1.00 94.62 70 LYS A CA 1
ATOM 585 C C . LYS A 1 70 ? -4.048 -11.531 -4.504 1.00 94.62 70 LYS A C 1
ATOM 587 O O . LYS A 1 70 ? -4.790 -12.300 -3.894 1.00 94.62 70 LYS A O 1
ATOM 592 N N . ILE A 1 71 ? -3.794 -10.284 -4.102 1.00 91.44 71 ILE A N 1
ATOM 593 C CA . ILE A 1 71 ? -4.416 -9.655 -2.922 1.00 91.44 71 ILE A CA 1
ATOM 594 C C . ILE A 1 71 ? -5.937 -9.642 -3.081 1.00 91.44 71 ILE A C 1
ATOM 596 O O . ILE A 1 71 ? -6.651 -10.106 -2.197 1.00 91.44 71 ILE A O 1
ATOM 600 N N . GLN A 1 72 ? -6.434 -9.197 -4.236 1.00 88.19 72 GLN A N 1
ATOM 601 C CA . GLN A 1 72 ? -7.863 -9.148 -4.532 1.00 88.19 72 GLN A CA 1
ATOM 602 C C . GLN A 1 72 ? -8.513 -10.532 -4.432 1.00 88.19 72 GLN A C 1
ATOM 604 O O . GLN A 1 72 ? -9.596 -10.660 -3.861 1.00 88.19 72 GLN A O 1
ATOM 609 N N . LYS A 1 73 ? -7.849 -11.572 -4.951 1.00 93.44 73 LYS A N 1
ATOM 610 C CA . LYS A 1 73 ? -8.326 -12.954 -4.844 1.00 93.44 73 LYS A CA 1
ATOM 611 C C . LYS A 1 73 ? -8.417 -13.413 -3.386 1.00 93.44 73 LYS A C 1
ATOM 613 O O . LYS A 1 73 ? -9.448 -13.952 -3.002 1.00 93.44 73 LYS A O 1
ATOM 618 N N . ILE A 1 74 ? -7.377 -13.165 -2.586 1.00 92.56 74 ILE A N 1
ATOM 619 C CA . ILE A 1 74 ? -7.353 -13.530 -1.160 1.00 92.56 74 ILE A CA 1
ATOM 620 C C . ILE A 1 74 ? -8.474 -12.808 -0.404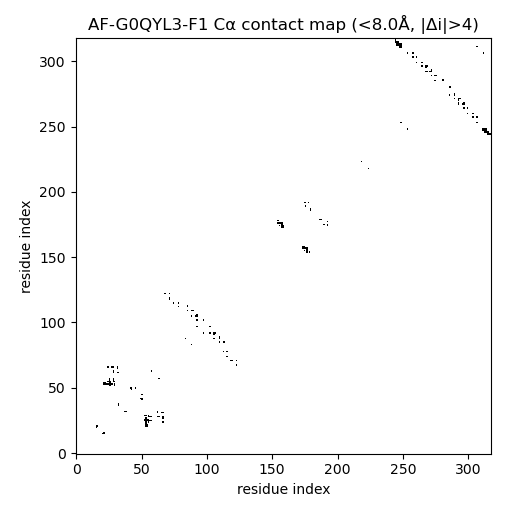 1.00 92.56 74 ILE A C 1
ATOM 622 O O . ILE A 1 74 ? -9.222 -13.445 0.332 1.00 92.56 74 ILE A O 1
ATOM 626 N N . CYS A 1 75 ? -8.649 -11.501 -0.620 1.00 88.88 75 CYS A N 1
ATOM 627 C CA . CYS A 1 75 ? -9.758 -10.756 -0.023 1.00 88.88 75 CYS A CA 1
ATOM 628 C C . CYS A 1 75 ? -11.117 -11.327 -0.463 1.00 88.88 75 CYS A C 1
ATOM 630 O O . CYS A 1 75 ? -11.978 -11.584 0.368 1.00 88.88 75 CYS A O 1
ATOM 632 N N . GLY A 1 76 ? -11.303 -11.620 -1.752 1.00 89.12 76 GLY A N 1
ATOM 633 C CA . GLY A 1 76 ? -12.538 -12.240 -2.242 1.00 89.12 76 GLY A CA 1
ATOM 634 C C . GLY A 1 76 ? -12.853 -13.576 -1.558 1.00 89.12 76 GLY A C 1
ATOM 635 O O . GLY A 1 76 ? -13.993 -13.814 -1.165 1.00 89.12 76 GLY A O 1
ATOM 636 N N . GLU A 1 77 ? -11.843 -14.425 -1.361 1.00 93.69 77 GLU A N 1
ATOM 637 C CA . GLU A 1 77 ? -11.981 -15.694 -0.637 1.00 93.69 77 GLU A CA 1
ATOM 638 C C . GLU A 1 77 ? -12.357 -15.476 0.837 1.00 93.69 77 GLU A C 1
ATOM 640 O O . GLU A 1 77 ? -13.222 -16.188 1.342 1.00 93.69 77 GLU A O 1
ATOM 645 N N . ILE A 1 78 ? -11.776 -14.473 1.506 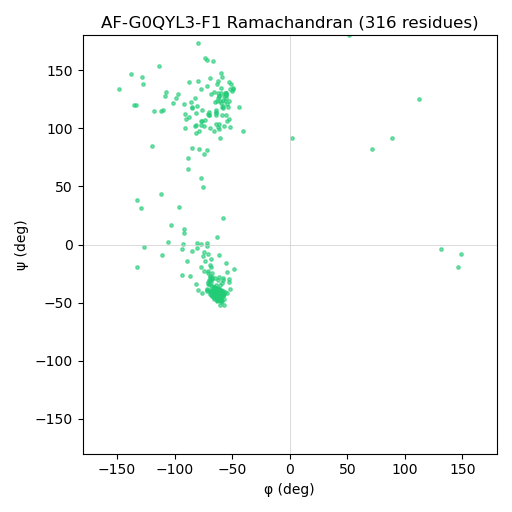1.00 91.44 78 ILE A N 1
ATOM 646 C CA . ILE A 1 78 ? -12.108 -14.123 2.897 1.00 91.44 78 ILE A CA 1
ATOM 647 C C . ILE A 1 78 ? -13.542 -13.581 3.007 1.00 91.44 78 ILE A C 1
ATOM 649 O O . ILE A 1 78 ? -14.269 -13.986 3.911 1.00 91.44 78 ILE A O 1
ATOM 653 N N . ILE A 1 79 ? -13.991 -12.710 2.094 1.00 90.38 79 ILE A N 1
ATOM 654 C CA . ILE A 1 79 ? -15.385 -12.223 2.073 1.00 90.38 79 ILE A CA 1
ATOM 655 C C . ILE A 1 79 ? -16.374 -13.383 1.954 1.00 90.38 79 ILE A C 1
ATOM 657 O O . ILE A 1 79 ? -17.376 -13.408 2.666 1.00 90.38 79 ILE A O 1
ATOM 661 N N . ASN A 1 80 ? -16.077 -14.356 1.093 1.00 93.06 80 ASN A N 1
ATOM 662 C CA . ASN A 1 80 ? -16.965 -15.491 0.852 1.00 93.06 80 ASN A CA 1
ATOM 663 C C . ASN A 1 80 ? -17.083 -16.443 2.057 1.00 93.06 80 ASN A C 1
ATOM 665 O O . ASN A 1 80 ? -17.970 -17.293 2.065 1.00 93.06 80 ASN A O 1
ATOM 669 N N . GLN A 1 81 ? -16.217 -16.319 3.072 1.00 95.31 81 GLN A N 1
ATOM 670 C CA . GLN A 1 81 ? -16.338 -17.082 4.321 1.00 95.31 81 GLN A CA 1
ATOM 671 C C . GLN A 1 81 ? -17.415 -16.520 5.256 1.00 95.31 81 GLN A C 1
ATOM 673 O O . GLN A 1 81 ? -17.886 -17.233 6.144 1.00 95.31 81 GLN A O 1
ATOM 678 N N . TYR A 1 82 ? -17.822 -15.259 5.081 1.00 95.12 82 TYR A N 1
ATOM 679 C CA . TYR A 1 82 ? -18.890 -14.683 5.888 1.00 95.12 82 TYR A CA 1
ATOM 680 C C . TYR A 1 82 ? -20.251 -15.186 5.416 1.00 95.12 82 TYR A C 1
ATOM 682 O O . TYR A 1 82 ? -20.567 -15.168 4.232 1.00 95.12 82 TYR A O 1
ATOM 690 N N . SER A 1 83 ? -21.086 -15.586 6.374 1.00 96.56 83 SER A N 1
ATOM 691 C CA . SER A 1 83 ? -22.450 -16.041 6.098 1.00 96.56 83 SER A CA 1
ATOM 692 C C . SER A 1 83 ? -23.398 -14.918 5.681 1.00 96.56 83 SER A C 1
ATOM 694 O O . SER A 1 83 ? -24.418 -15.194 5.060 1.00 96.56 83 SER A O 1
ATOM 696 N N . THR A 1 84 ? -23.084 -13.673 6.040 1.00 96.56 84 THR A N 1
ATOM 697 C CA . THR A 1 84 ? -23.910 -12.499 5.755 1.00 96.56 84 THR A CA 1
ATOM 698 C C . THR A 1 84 ? -23.222 -11.559 4.782 1.00 96.56 84 THR A C 1
ATOM 700 O O . THR A 1 84 ? -21.989 -11.469 4.748 1.00 96.56 84 THR A O 1
ATOM 703 N N . THR A 1 85 ? -24.005 -10.780 4.045 1.00 95.94 85 THR A N 1
ATOM 704 C CA . THR A 1 85 ? -23.487 -9.685 3.212 1.00 95.94 85 THR A CA 1
ATOM 705 C C . THR A 1 85 ? -23.193 -8.426 4.044 1.00 95.94 85 THR A C 1
ATOM 707 O O . THR A 1 85 ? -23.414 -8.391 5.256 1.00 95.94 85 THR A O 1
ATOM 710 N N . TYR A 1 86 ? -22.596 -7.398 3.433 1.00 93.94 86 TYR A N 1
ATOM 711 C CA . TYR A 1 86 ? -22.379 -6.103 4.097 1.00 93.94 86 TYR A CA 1
ATOM 712 C C . TYR A 1 86 ? -23.714 -5.405 4.401 1.00 93.94 86 TYR A C 1
ATOM 714 O O . TYR A 1 86 ? -23.929 -4.938 5.516 1.00 93.94 86 TYR A O 1
ATOM 722 N N . ASP A 1 87 ? -24.638 -5.407 3.437 1.00 94.75 87 ASP A N 1
ATOM 723 C CA . ASP A 1 87 ? -25.939 -4.744 3.571 1.00 94.75 87 ASP A CA 1
ATOM 724 C C . ASP A 1 87 ? -26.836 -5.433 4.607 1.00 94.75 87 ASP A C 1
ATOM 726 O O . ASP A 1 87 ? -27.569 -4.774 5.343 1.00 94.75 87 ASP A O 1
ATOM 730 N N . GLU A 1 88 ? -26.762 -6.763 4.708 1.00 96.19 88 GLU A N 1
ATOM 731 C CA . GLU A 1 88 ? -27.429 -7.518 5.774 1.00 96.19 88 GLU A CA 1
ATOM 732 C C . GLU A 1 88 ? -26.905 -7.141 7.157 1.00 96.19 88 GLU A C 1
ATOM 734 O O . GLU A 1 88 ? -27.696 -6.948 8.076 1.00 96.19 88 GLU A O 1
ATOM 739 N N . ASP A 1 89 ? -25.589 -6.990 7.312 1.00 96.75 89 ASP A N 1
ATOM 740 C CA . ASP A 1 89 ? -25.012 -6.587 8.592 1.00 96.75 89 ASP A CA 1
ATOM 741 C C . ASP A 1 89 ? -25.410 -5.168 8.990 1.00 96.75 89 ASP A C 1
ATOM 743 O O . ASP A 1 89 ? -25.662 -4.915 10.169 1.00 96.75 89 ASP A O 1
ATOM 747 N N . MET A 1 90 ? -25.514 -4.261 8.018 1.00 95.69 90 MET A N 1
ATOM 748 C CA . MET A 1 90 ? -26.025 -2.911 8.253 1.00 95.69 90 MET A CA 1
ATOM 749 C C . MET A 1 90 ? -27.473 -2.947 8.756 1.00 95.69 90 MET A C 1
ATOM 751 O O . MET A 1 90 ? -27.779 -2.297 9.753 1.00 95.69 90 MET A O 1
ATOM 755 N N . LYS A 1 91 ? -28.335 -3.781 8.156 1.00 96.44 91 LYS A N 1
ATOM 756 C CA . LYS A 1 91 ? -29.715 -3.990 8.637 1.00 96.44 91 LYS A CA 1
ATOM 757 C C . LYS A 1 91 ? -29.755 -4.595 10.041 1.00 96.44 91 LYS A C 1
ATOM 759 O O . LYS A 1 91 ? -30.534 -4.152 10.877 1.00 96.44 91 LYS A O 1
ATOM 764 N N . ILE A 1 92 ? -28.887 -5.569 10.329 1.00 95.88 92 ILE A N 1
ATOM 765 C CA . ILE A 1 92 ? -28.760 -6.150 11.675 1.00 95.88 92 ILE A CA 1
ATOM 766 C C . ILE A 1 92 ? -28.365 -5.063 12.685 1.00 95.88 92 ILE A C 1
ATOM 768 O O . ILE A 1 92 ? -28.865 -5.054 13.804 1.00 95.88 92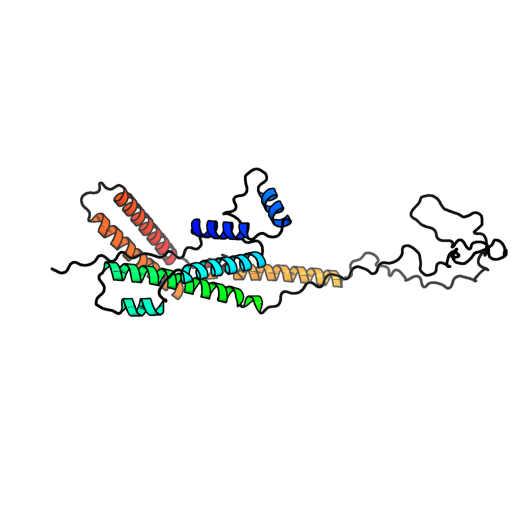 ILE A O 1
ATOM 772 N N . LEU A 1 93 ? -27.487 -4.129 12.314 1.00 95.62 93 LEU A N 1
ATOM 773 C CA . LEU A 1 93 ? -27.016 -3.075 13.214 1.00 95.62 93 LEU A CA 1
ATOM 774 C C . LEU A 1 93 ? -28.108 -2.056 13.591 1.00 95.62 93 LEU A C 1
ATOM 776 O O . LEU A 1 93 ? -28.059 -1.487 14.694 1.00 95.62 93 LEU A O 1
ATOM 780 N N . GLU A 1 94 ? -29.069 -1.835 12.691 1.00 95.12 94 GLU A N 1
ATOM 781 C CA . GLU A 1 94 ? -30.237 -0.969 12.898 1.00 95.12 94 GLU A CA 1
ATOM 782 C C . GLU A 1 94 ? -31.221 -1.551 13.927 1.00 95.12 94 GLU A C 1
ATOM 784 O O . GLU A 1 94 ? -31.885 -0.791 14.640 1.00 95.12 94 GLU A O 1
ATOM 789 N N . ASP A 1 95 ? -31.259 -2.878 14.093 1.00 89.88 95 ASP A N 1
ATOM 790 C CA . ASP A 1 95 ? -32.132 -3.528 15.069 1.00 89.88 95 ASP A CA 1
ATOM 791 C C . ASP A 1 95 ? -31.759 -3.162 16.518 1.00 89.88 95 ASP A C 1
ATOM 793 O O . ASP A 1 95 ? -30.666 -3.423 17.030 1.00 89.88 95 ASP A O 1
ATOM 797 N N . GLN A 1 96 ? -32.730 -2.605 17.248 1.00 80.81 96 GLN A N 1
ATOM 798 C CA . GLN A 1 96 ? -32.545 -2.130 18.628 1.00 80.81 96 GLN A CA 1
ATOM 799 C C . GLN A 1 96 ? -32.454 -3.251 19.677 1.00 80.81 96 GLN A C 1
ATOM 801 O O . GLN A 1 96 ? -32.184 -2.979 20.846 1.00 80.81 96 GLN A O 1
ATOM 806 N N . LYS A 1 97 ? -32.680 -4.510 19.288 1.00 95.31 97 LYS A N 1
ATOM 807 C CA . LYS A 1 97 ? -32.714 -5.657 20.212 1.00 95.31 97 LYS A CA 1
ATOM 808 C C . LYS A 1 97 ? -31.337 -6.260 20.509 1.00 95.31 97 LYS A C 1
ATOM 810 O O . LYS A 1 97 ? -31.242 -7.158 21.343 1.00 95.31 97 LYS A O 1
ATOM 815 N N . LEU A 1 98 ? -30.280 -5.798 19.843 1.00 95.12 98 LEU A N 1
ATOM 816 C CA . LEU A 1 98 ? -28.936 -6.331 20.036 1.00 95.12 98 LEU A CA 1
ATOM 817 C C . LEU A 1 98 ? -28.349 -5.921 21.385 1.00 95.12 98 LEU A C 1
ATOM 819 O O . LEU A 1 98 ? -28.376 -4.756 21.787 1.00 95.12 98 LEU A O 1
ATOM 823 N N . THR A 1 99 ? -27.718 -6.882 22.051 1.00 96.44 99 THR A N 1
ATOM 824 C CA . THR A 1 99 ? -26.841 -6.578 23.184 1.00 96.44 99 THR A CA 1
ATOM 825 C C . THR A 1 99 ? -25.603 -5.809 22.709 1.00 96.44 99 THR A C 1
ATOM 827 O O . THR A 1 99 ? -25.199 -5.900 21.548 1.00 96.44 99 THR A O 1
ATOM 830 N N . VAL A 1 100 ? -24.946 -5.082 23.620 1.00 94.81 100 VAL A N 1
ATOM 831 C CA . VAL A 1 100 ? -23.723 -4.313 23.314 1.00 94.81 100 VAL A CA 1
ATOM 832 C C . VAL A 1 100 ? -22.639 -5.196 22.688 1.00 94.81 100 VAL A C 1
ATOM 834 O O . VAL A 1 100 ? -22.008 -4.803 21.713 1.00 94.81 100 VAL A O 1
ATOM 837 N N . ASN A 1 101 ? -22.462 -6.415 23.201 1.00 95.00 101 ASN A N 1
ATOM 838 C CA . ASN A 1 101 ? -21.447 -7.335 22.692 1.00 95.00 101 ASN A CA 1
ATOM 839 C C . ASN A 1 101 ? -21.777 -7.823 21.278 1.00 95.00 101 ASN A C 1
ATOM 841 O O . ASN A 1 101 ? -20.903 -7.817 20.419 1.00 95.00 101 ASN A O 1
ATOM 845 N N . GLN A 1 102 ? -23.037 -8.177 21.010 1.00 95.69 102 GLN A N 1
ATOM 846 C CA . GLN A 1 102 ? -23.460 -8.575 19.665 1.00 95.69 102 GLN A CA 1
ATOM 847 C C . GLN A 1 102 ? -23.296 -7.422 18.672 1.00 95.69 102 GLN A C 1
ATOM 849 O O . GLN A 1 102 ? -22.771 -7.627 17.581 1.00 95.69 102 GLN A O 1
ATOM 854 N N . ARG A 1 103 ? -23.666 -6.200 19.072 1.00 95.12 103 ARG A N 1
ATOM 855 C CA . ARG A 1 103 ? -23.454 -4.996 18.264 1.00 95.12 103 ARG A CA 1
ATOM 856 C C . ARG A 1 103 ? -21.969 -4.781 17.954 1.00 95.12 103 ARG A C 1
ATOM 858 O O . ARG A 1 103 ? -21.635 -4.538 16.801 1.00 95.12 103 ARG A O 1
ATOM 865 N N . ASN A 1 104 ? -21.078 -4.933 18.935 1.00 94.81 104 ASN A N 1
ATOM 866 C CA . ASN A 1 104 ? -19.633 -4.819 18.710 1.00 94.81 104 ASN A CA 1
ATOM 867 C C . ASN A 1 104 ? -19.110 -5.883 17.732 1.00 94.81 104 ASN A C 1
ATOM 869 O O . ASN A 1 104 ? -18.315 -5.554 16.855 1.00 94.81 104 ASN A O 1
ATOM 873 N N . CYS A 1 105 ? -19.580 -7.131 17.829 1.00 94.62 105 CYS A N 1
ATOM 874 C CA . CYS A 1 105 ? -19.223 -8.183 16.873 1.00 94.62 105 CYS A CA 1
ATOM 875 C C . CYS A 1 105 ? -19.684 -7.849 15.447 1.00 94.62 105 CYS A C 1
ATOM 877 O O . CYS A 1 105 ? -18.925 -8.042 14.500 1.00 94.62 105 CYS A O 1
ATOM 879 N N . VAL A 1 106 ? -20.902 -7.318 15.292 1.00 95.44 106 VAL A N 1
ATOM 880 C CA . VAL A 1 106 ? -21.424 -6.885 13.987 1.00 95.44 106 VAL A CA 1
ATOM 881 C C . VAL A 1 106 ? -20.594 -5.723 13.436 1.00 95.44 106 VAL A C 1
ATOM 883 O O . VAL A 1 106 ? -20.209 -5.764 12.276 1.00 95.44 106 VAL A O 1
ATOM 886 N N . ILE A 1 107 ? -20.232 -4.737 14.263 1.00 94.38 107 ILE A N 1
ATOM 887 C CA . ILE A 1 107 ? -19.380 -3.608 13.852 1.00 94.38 107 ILE A CA 1
ATOM 888 C C . ILE A 1 107 ? -17.998 -4.082 13.386 1.00 94.38 107 ILE A C 1
ATOM 890 O O . ILE A 1 107 ? -17.523 -3.617 12.353 1.00 94.38 107 ILE A O 1
ATOM 894 N N . LEU A 1 108 ? -17.359 -5.005 14.114 1.00 93.75 108 LEU A N 1
ATOM 895 C CA . LEU A 1 108 ? -16.061 -5.563 13.717 1.00 93.75 108 LEU A CA 1
ATOM 896 C C . LEU A 1 108 ? -16.155 -6.252 12.352 1.00 93.75 108 LEU A C 1
ATOM 898 O O . LEU A 1 108 ? -15.380 -5.936 11.451 1.00 93.75 108 LEU A O 1
ATOM 902 N N . ARG A 1 109 ? -17.173 -7.099 12.170 1.00 94.44 109 ARG A N 1
ATOM 903 C CA . ARG A 1 109 ? -17.436 -7.794 10.905 1.00 94.44 109 ARG A CA 1
ATOM 904 C C . ARG A 1 109 ? -17.723 -6.828 9.747 1.00 94.44 109 ARG A C 1
ATOM 906 O O . ARG A 1 109 ? -17.219 -7.020 8.642 1.00 94.44 109 ARG A O 1
ATOM 913 N N . ILE A 1 110 ? -18.504 -5.771 9.989 1.00 94.75 110 ILE A N 1
ATOM 914 C CA . ILE A 1 110 ? -18.765 -4.703 9.008 1.00 94.75 110 ILE A CA 1
ATOM 915 C C . ILE A 1 110 ? -17.461 -4.001 8.633 1.00 94.75 110 ILE A C 1
ATOM 917 O O . ILE A 1 110 ? -17.200 -3.806 7.446 1.00 94.75 110 ILE A O 1
ATOM 921 N N . GLY A 1 111 ? -16.632 -3.653 9.620 1.00 91.44 111 GLY A N 1
ATOM 922 C CA . GLY A 1 111 ? -15.343 -3.001 9.397 1.00 91.44 111 GLY A CA 1
ATOM 923 C C . GLY A 1 111 ? -14.414 -3.838 8.517 1.00 91.44 111 GLY A C 1
ATOM 924 O O . GLY A 1 111 ? -13.831 -3.318 7.564 1.00 91.44 111 GLY A O 1
ATOM 925 N N . GLU A 1 112 ? -14.341 -5.146 8.768 1.00 90.56 112 GLU A N 1
ATOM 926 C CA . GLU A 1 112 ? -13.561 -6.089 7.956 1.00 90.56 112 GLU A CA 1
ATOM 927 C C . GLU A 1 112 ? -14.065 -6.158 6.506 1.00 90.56 112 GLU A C 1
ATOM 929 O O . GLU A 1 112 ? -13.263 -6.109 5.569 1.00 90.56 112 GLU A O 1
ATOM 934 N N . LYS A 1 113 ? -15.387 -6.206 6.295 1.00 92.19 113 LYS A N 1
ATOM 935 C CA . LYS A 1 113 ? -15.996 -6.191 4.951 1.00 92.19 113 LYS A CA 1
ATOM 936 C C . LYS A 1 113 ? -15.780 -4.857 4.230 1.00 92.19 113 LYS A C 1
ATOM 938 O O . LYS A 1 113 ? -15.475 -4.840 3.036 1.00 92.19 113 LYS A O 1
ATOM 943 N N . GLN A 1 114 ? -15.895 -3.736 4.942 1.00 88.94 114 GLN A N 1
ATOM 944 C CA . GLN A 1 114 ? -15.688 -2.397 4.388 1.00 88.94 114 GLN A CA 1
ATOM 945 C C . GLN A 1 114 ? -14.244 -2.206 3.916 1.00 88.94 114 GLN A C 1
ATOM 947 O O . GLN A 1 114 ? -14.022 -1.714 2.809 1.00 88.94 114 GLN A O 1
ATOM 952 N N . TYR A 1 115 ? -13.266 -2.629 4.721 1.00 84.31 115 TYR A N 1
ATOM 953 C CA . TYR A 1 115 ? -11.852 -2.543 4.359 1.00 84.31 115 TYR A CA 1
ATOM 954 C C . TYR A 1 115 ? -11.552 -3.298 3.058 1.00 84.31 115 TYR A C 1
ATOM 956 O O . TYR A 1 115 ? -10.843 -2.803 2.182 1.00 84.31 115 TYR A O 1
ATOM 964 N N . GLN A 1 116 ? -12.169 -4.462 2.870 1.00 78.62 116 GLN A N 1
ATOM 965 C CA . GLN A 1 116 ? -11.988 -5.249 1.654 1.00 78.62 116 GLN A CA 1
ATOM 966 C C . GLN A 1 116 ? -12.659 -4.622 0.423 1.00 78.62 116 GLN A C 1
ATOM 968 O O . GLN A 1 116 ? -12.095 -4.677 -0.673 1.00 78.62 116 GLN A O 1
ATOM 973 N N . ASN A 1 117 ? -13.805 -3.952 0.586 1.00 81.75 117 ASN A N 1
ATOM 974 C CA . ASN A 1 117 ? -14.398 -3.145 -0.486 1.00 81.75 117 ASN A CA 1
ATOM 975 C C . ASN A 1 117 ? -13.483 -1.981 -0.901 1.00 81.75 117 ASN A C 1
ATOM 977 O O . ASN A 1 117 ? -13.347 -1.704 -2.094 1.00 81.75 117 ASN A O 1
ATOM 981 N N . ILE A 1 118 ? -12.809 -1.343 0.061 1.00 80.62 118 ILE A N 1
ATOM 982 C CA . ILE A 1 118 ? -11.822 -0.290 -0.216 1.00 80.62 118 ILE A CA 1
ATOM 983 C C . ILE A 1 118 ? -10.631 -0.857 -0.999 1.00 80.62 118 ILE A C 1
ATOM 985 O O . ILE A 1 118 ? -10.231 -0.262 -1.997 1.00 80.62 118 ILE A O 1
ATOM 989 N N . ILE A 1 119 ? -10.106 -2.028 -0.617 1.00 80.25 119 ILE A N 1
ATOM 990 C CA . ILE A 1 119 ? -9.029 -2.700 -1.370 1.00 80.25 119 ILE A CA 1
ATOM 991 C C . ILE A 1 119 ? -9.464 -2.978 -2.811 1.00 80.25 119 ILE A C 1
ATOM 993 O O . ILE A 1 119 ? -8.703 -2.732 -3.749 1.00 80.25 119 ILE A O 1
ATOM 997 N N . LYS A 1 120 ? -10.698 -3.457 -3.004 1.00 78.31 120 LYS A N 1
ATOM 998 C CA . LYS A 1 120 ? -11.248 -3.715 -4.338 1.00 78.31 120 LYS A CA 1
ATOM 999 C C . LYS A 1 120 ? -11.279 -2.435 -5.179 1.00 78.31 120 LYS A C 1
ATOM 1001 O O . LYS A 1 1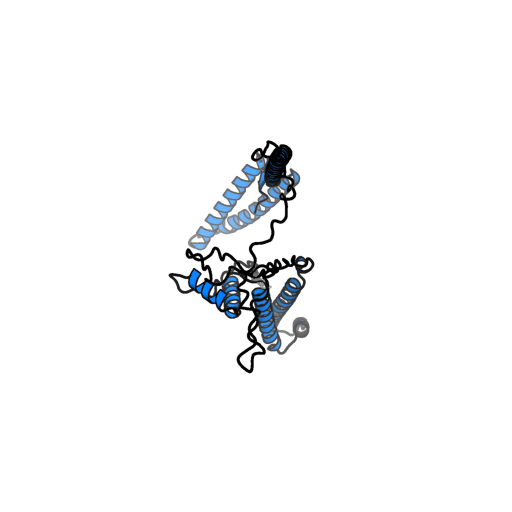20 ? -10.798 -2.458 -6.309 1.00 78.31 120 LYS A O 1
ATOM 1006 N N . LEU A 1 121 ? -11.777 -1.327 -4.625 1.00 77.06 121 LEU A N 1
ATOM 1007 C CA . LEU A 1 121 ? -11.793 -0.015 -5.289 1.00 77.06 121 LEU A CA 1
ATOM 1008 C C . LEU A 1 121 ? -10.386 0.482 -5.634 1.00 77.06 121 LEU A C 1
ATOM 1010 O O . LEU A 1 121 ? -10.148 0.924 -6.756 1.00 77.06 121 LEU A O 1
ATOM 1014 N N . PHE A 1 122 ? -9.439 0.362 -4.703 1.00 76.38 122 PHE A N 1
ATOM 1015 C CA . PHE A 1 122 ? -8.060 0.785 -4.933 1.00 76.38 122 PHE A CA 1
ATOM 1016 C C . PHE A 1 122 ? -7.396 -0.028 -6.052 1.00 76.38 122 PHE A C 1
ATOM 1018 O O . PHE A 1 122 ? -6.705 0.530 -6.903 1.00 76.38 122 PHE A O 1
ATOM 1025 N N . SER A 1 123 ? -7.662 -1.336 -6.108 1.00 72.19 123 SER A N 1
ATOM 1026 C CA . SER A 1 123 ? -7.177 -2.186 -7.197 1.00 72.19 123 SER A CA 1
ATOM 1027 C C . SER A 1 123 ? -7.754 -1.786 -8.559 1.00 72.19 123 SER A C 1
ATOM 1029 O O . SER A 1 123 ? -7.020 -1.831 -9.544 1.00 72.19 123 SER A O 1
ATOM 1031 N N . TYR A 1 124 ? -9.031 -1.389 -8.633 1.00 73.38 124 TYR A N 1
ATOM 1032 C CA . TYR A 1 124 ? -9.626 -0.868 -9.871 1.00 73.38 124 TYR A CA 1
ATOM 1033 C C . TYR A 1 124 ? -8.961 0.440 -10.311 1.00 73.38 124 TYR A C 1
ATOM 1035 O O . TYR A 1 124 ? -8.576 0.575 -11.470 1.00 73.38 124 TYR A O 1
ATOM 1043 N N . MET A 1 125 ? -8.730 1.366 -9.376 1.00 66.44 125 MET A N 1
ATOM 1044 C CA . MET A 1 125 ? -8.067 2.639 -9.679 1.00 66.44 125 MET A CA 1
ATOM 1045 C C . MET A 1 125 ? -6.645 2.470 -10.232 1.00 66.44 125 MET A C 1
ATOM 1047 O O . MET A 1 125 ? -6.222 3.252 -11.079 1.00 66.44 125 MET A O 1
ATOM 1051 N N . GLN A 1 126 ? -5.898 1.461 -9.774 1.00 65.12 126 GLN A N 1
ATOM 1052 C CA . GLN A 1 126 ? -4.552 1.182 -10.293 1.00 65.12 126 GLN A CA 1
ATOM 1053 C C . GLN A 1 126 ? -4.581 0.612 -11.720 1.00 65.12 126 GLN A C 1
ATOM 1055 O O . GLN A 1 126 ? -3.679 0.890 -12.508 1.00 65.12 126 GLN A O 1
ATOM 1060 N N . GLN A 1 127 ? -5.617 -0.155 -12.076 1.00 62.28 127 GLN A N 1
ATOM 1061 C CA . GLN A 1 127 ? -5.789 -0.679 -13.436 1.00 62.28 127 GLN A CA 1
ATOM 1062 C C . GLN A 1 127 ? -6.185 0.428 -14.425 1.00 62.28 127 GLN A C 1
ATOM 1064 O O . GLN A 1 127 ? -5.674 0.467 -15.545 1.00 62.28 127 GLN A O 1
ATOM 1069 N N . GLU A 1 128 ? -7.033 1.363 -13.990 1.00 59.66 128 GLU A N 1
ATOM 1070 C CA . GLU A 1 128 ? -7.532 2.488 -14.795 1.00 59.66 128 GLU A CA 1
ATOM 1071 C C . GLU A 1 128 ? -6.682 3.767 -14.675 1.00 59.66 128 GLU A C 1
ATOM 1073 O O . GLU A 1 128 ? -7.119 4.842 -15.088 1.00 59.66 128 GLU A O 1
ATOM 1078 N N . SER A 1 129 ? -5.470 3.680 -14.111 1.00 55.56 129 SER A N 1
ATOM 1079 C CA . SER A 1 129 ? -4.593 4.839 -13.908 1.00 55.56 129 SER A CA 1
ATOM 1080 C C . SER A 1 129 ? -4.447 5.663 -15.188 1.00 55.56 129 SER A C 1
ATOM 1082 O O . SER A 1 129 ? -4.132 5.134 -16.254 1.00 55.56 129 SER A O 1
ATOM 1084 N N . ILE A 1 130 ? -4.614 6.983 -15.060 1.00 55.28 130 ILE A N 1
ATOM 1085 C CA . ILE A 1 130 ? -4.541 7.955 -16.162 1.00 55.28 130 ILE A CA 1
ATOM 1086 C C . ILE A 1 130 ? -3.217 7.859 -16.943 1.00 55.28 130 ILE A C 1
ATOM 1088 O O . ILE A 1 130 ? -3.151 8.217 -18.114 1.00 55.28 130 ILE A O 1
ATOM 1092 N N . LEU A 1 131 ? -2.164 7.329 -16.311 1.00 47.88 131 LEU A N 1
ATOM 1093 C CA . LEU A 1 131 ? -0.855 7.101 -16.921 1.00 47.88 131 LEU A CA 1
ATOM 1094 C C . LEU A 1 131 ? -0.889 6.009 -18.006 1.00 47.88 131 LEU A C 1
ATOM 1096 O O . LEU A 1 131 ? -0.085 6.068 -18.930 1.00 47.88 131 LEU A O 1
ATOM 1100 N N . ASN A 1 132 ? -1.846 5.074 -17.953 1.00 61.19 132 ASN A N 1
ATOM 1101 C CA . ASN A 1 132 ? -2.068 4.070 -19.003 1.00 61.19 132 ASN A CA 1
ATOM 1102 C C . ASN A 1 132 ? -2.762 4.644 -20.254 1.00 61.19 132 ASN A C 1
ATOM 1104 O O . ASN A 1 132 ? -2.828 3.955 -21.272 1.00 61.19 132 ASN A O 1
ATOM 1108 N N . LEU A 1 133 ? -3.277 5.883 -20.215 1.00 64.38 133 LEU A N 1
ATOM 1109 C CA . LEU A 1 133 ? -3.853 6.542 -21.399 1.00 64.38 133 LEU A CA 1
ATOM 1110 C C . LEU A 1 133 ? -2.781 7.021 -22.379 1.00 64.38 133 LEU A C 1
ATOM 1112 O O . LEU A 1 133 ? -3.077 7.199 -23.560 1.00 64.38 133 LEU A O 1
ATOM 1116 N N . ILE A 1 134 ? -1.551 7.241 -21.907 1.00 62.25 134 ILE A N 1
ATOM 1117 C CA . ILE A 1 134 ? -0.428 7.590 -22.770 1.00 62.25 134 ILE A CA 1
ATOM 1118 C C . ILE A 1 134 ? 0.235 6.271 -23.181 1.00 62.25 134 ILE A C 1
ATOM 1120 O O . ILE A 1 134 ? 0.856 5.621 -22.339 1.00 62.25 134 ILE A O 1
ATOM 1124 N N . PRO A 1 135 ? 0.098 5.826 -24.443 1.00 68.00 135 PRO A N 1
ATOM 1125 C CA . PRO A 1 135 ? 0.768 4.615 -24.885 1.00 68.00 135 PRO A CA 1
ATOM 1126 C C . PRO A 1 135 ? 2.277 4.796 -24.722 1.00 68.00 135 PRO A C 1
ATOM 1128 O O . PRO A 1 135 ? 2.835 5.799 -25.162 1.00 68.00 135 PRO A O 1
ATOM 1131 N N . ASN A 1 136 ? 2.939 3.818 -24.099 1.00 66.31 136 ASN A N 1
ATOM 1132 C CA . ASN A 1 136 ? 4.395 3.809 -24.022 1.00 66.31 136 ASN A CA 1
ATOM 1133 C C . ASN A 1 136 ? 4.969 3.898 -25.438 1.00 66.31 136 ASN A C 1
ATOM 1135 O O . ASN A 1 136 ? 4.573 3.122 -26.316 1.00 66.31 136 ASN A O 1
ATOM 1139 N N . ASP A 1 137 ? 5.914 4.816 -25.645 1.00 74.00 137 ASP A N 1
ATOM 1140 C CA . ASP A 1 137 ? 6.627 4.943 -26.909 1.00 74.00 137 ASP A CA 1
ATOM 1141 C C . ASP A 1 137 ? 7.302 3.605 -27.227 1.00 74.00 137 ASP A C 1
ATOM 1143 O O . ASP A 1 137 ? 8.329 3.235 -26.654 1.00 74.00 137 ASP A O 1
ATOM 1147 N N . MET A 1 138 ? 6.699 2.839 -28.139 1.00 71.25 138 MET A N 1
ATOM 1148 C CA . MET A 1 138 ? 7.281 1.590 -28.604 1.00 71.25 138 MET A CA 1
ATOM 1149 C C . MET A 1 138 ? 8.585 1.927 -29.325 1.00 71.25 138 MET A C 1
ATOM 1151 O O . MET A 1 138 ? 8.571 2.385 -30.473 1.00 71.25 138 MET A O 1
ATOM 1155 N N . ILE A 1 139 ? 9.720 1.686 -28.665 1.00 80.56 139 ILE A N 1
ATOM 1156 C CA . ILE A 1 139 ? 11.035 1.776 -29.298 1.00 80.56 139 ILE A CA 1
ATOM 1157 C C . ILE A 1 139 ? 11.048 0.728 -30.409 1.00 80.56 139 ILE A C 1
ATOM 1159 O O . ILE A 1 139 ? 11.193 -0.469 -30.159 1.00 80.56 139 ILE A O 1
ATOM 1163 N N . LYS A 1 140 ? 10.854 1.169 -31.657 1.00 85.69 140 LYS A N 1
ATOM 1164 C CA . LYS A 1 140 ? 10.920 0.277 -32.815 1.00 85.69 140 LYS A CA 1
ATOM 1165 C C . LYS A 1 140 ? 12.320 -0.339 -32.820 1.00 85.69 140 LYS A C 1
ATOM 1167 O O . LYS A 1 140 ? 13.287 0.423 -32.925 1.00 85.69 140 LYS A O 1
ATOM 1172 N N . PRO A 1 141 ? 12.460 -1.674 -32.706 1.00 84.44 141 PRO A N 1
ATOM 1173 C CA . PRO A 1 141 ? 13.775 -2.289 -32.741 1.00 84.44 141 PRO A CA 1
ATOM 1174 C C . PRO A 1 141 ? 14.453 -1.865 -34.042 1.00 84.44 141 PRO A C 1
ATOM 1176 O O . PRO A 1 141 ? 13.849 -1.925 -35.119 1.00 84.44 141 PRO A O 1
ATOM 1179 N N . GLN A 1 142 ? 15.692 -1.381 -33.945 1.00 89.75 142 GLN A N 1
ATOM 1180 C CA . GLN A 1 142 ? 16.442 -0.999 -35.133 1.00 89.75 142 GLN A CA 1
ATOM 1181 C C . GLN A 1 142 ? 16.540 -2.226 -36.042 1.00 89.75 142 GLN A C 1
ATOM 1183 O O . GLN A 1 142 ? 16.974 -3.298 -35.613 1.00 89.75 142 GLN A O 1
ATOM 1188 N N . LYS A 1 143 ? 16.094 -2.089 -37.297 1.00 89.06 143 LYS A N 1
ATOM 1189 C CA . LYS A 1 143 ? 16.222 -3.168 -38.280 1.00 89.06 143 LYS A CA 1
ATOM 1190 C C . LYS A 1 143 ? 17.699 -3.534 -38.361 1.00 89.06 143 LYS A C 1
ATOM 1192 O O . LYS A 1 143 ? 18.526 -2.668 -38.643 1.00 89.06 143 LYS A O 1
ATOM 1197 N N . LYS A 1 144 ? 18.024 -4.807 -38.119 1.00 89.06 144 LYS A N 1
ATOM 1198 C CA . LYS A 1 144 ? 19.383 -5.309 -38.343 1.00 89.06 144 LYS A CA 1
ATOM 1199 C C . LYS A 1 144 ? 19.783 -4.958 -39.774 1.00 89.06 144 LYS A C 1
ATOM 1201 O O . LYS A 1 144 ? 18.957 -5.055 -40.688 1.00 89.06 144 LYS A O 1
ATOM 1206 N N . TYR A 1 145 ? 21.033 -4.543 -39.961 1.00 89.94 145 TYR A N 1
ATOM 1207 C CA . TYR A 1 145 ? 21.569 -4.335 -41.299 1.00 89.94 145 TYR A CA 1
ATOM 1208 C C . TYR A 1 145 ? 21.317 -5.587 -42.139 1.00 89.94 145 TYR A C 1
ATOM 1210 O O . TYR A 1 145 ? 21.446 -6.714 -41.652 1.00 89.94 145 TYR A O 1
ATOM 1218 N N . ARG A 1 146 ? 20.911 -5.384 -43.396 1.00 91.19 146 ARG A N 1
ATOM 1219 C CA . ARG A 1 146 ? 20.769 -6.488 -44.344 1.00 91.19 146 ARG A CA 1
ATOM 1220 C C . ARG A 1 146 ? 22.107 -7.218 -44.388 1.00 91.19 146 ARG A C 1
ATOM 1222 O O . ARG A 1 146 ? 23.136 -6.567 -44.541 1.00 91.19 146 ARG A O 1
ATOM 1229 N N . TYR A 1 147 ? 22.087 -8.541 -44.250 1.00 91.81 147 TYR A N 1
ATOM 1230 C CA . TYR A 1 147 ? 23.290 -9.342 -44.437 1.00 91.81 147 TYR A CA 1
ATOM 1231 C C . TYR A 1 147 ? 23.874 -9.035 -45.822 1.00 91.81 147 TYR A C 1
ATOM 1233 O O . TYR A 1 147 ? 23.187 -9.182 -46.834 1.00 91.81 147 TYR A O 1
ATOM 1241 N N . ILE A 1 148 ? 25.119 -8.566 -45.851 1.00 86.81 148 ILE A N 1
ATOM 1242 C CA . ILE A 1 148 ? 25.891 -8.380 -47.077 1.00 86.81 148 ILE A CA 1
ATOM 1243 C C . ILE A 1 148 ? 26.845 -9.570 -47.139 1.00 86.81 148 ILE A C 1
ATOM 1245 O O . ILE A 1 148 ? 27.608 -9.791 -46.198 1.00 86.81 148 ILE A O 1
ATOM 1249 N N . SER A 1 149 ? 26.772 -10.366 -48.209 1.00 82.62 149 SER A N 1
ATOM 1250 C CA . SER A 1 149 ? 27.686 -11.494 -48.393 1.00 82.62 149 SER A CA 1
ATOM 1251 C C . SER A 1 149 ? 29.130 -11.007 -48.408 1.00 82.62 149 SER A C 1
ATOM 1253 O O . SER A 1 149 ? 29.432 -9.961 -48.979 1.00 82.62 149 SER A O 1
ATOM 1255 N N . LYS A 1 150 ? 30.041 -11.805 -47.839 1.00 82.06 150 LYS A N 1
ATOM 1256 C CA . LYS A 1 150 ? 31.485 -11.538 -47.922 1.00 82.06 150 LYS A CA 1
ATOM 1257 C C . LYS A 1 150 ? 31.972 -11.466 -49.381 1.00 82.06 150 LYS A C 1
ATOM 1259 O O . LYS A 1 150 ? 32.911 -10.743 -49.684 1.00 82.06 150 LYS A O 1
ATOM 1264 N N . TYR A 1 151 ? 31.307 -12.187 -50.284 1.00 75.06 151 TYR A N 1
ATOM 1265 C CA . TYR A 1 151 ? 31.650 -12.241 -51.702 1.00 75.06 151 TYR A CA 1
ATOM 1266 C C . TYR A 1 151 ? 30.979 -11.116 -52.504 1.00 75.06 151 TYR A C 1
ATOM 1268 O O . TYR A 1 151 ? 29.800 -10.823 -52.267 1.00 75.06 151 TYR A O 1
ATOM 1276 N N . PRO A 1 152 ? 31.689 -10.500 -53.468 1.00 76.75 152 PRO A N 1
ATOM 1277 C CA . PRO A 1 152 ? 31.132 -9.446 -54.302 1.00 76.75 152 PRO A CA 1
ATOM 1278 C C . PRO A 1 152 ? 30.065 -10.005 -55.261 1.00 76.75 152 PRO A C 1
ATOM 1280 O O . PRO A 1 152 ? 30.246 -11.087 -55.820 1.00 76.75 152 PRO A O 1
ATOM 1283 N N . PRO A 1 153 ? 28.983 -9.253 -55.534 1.00 74.75 153 PRO A N 1
ATOM 1284 C CA . PRO A 1 153 ? 27.871 -9.716 -56.372 1.00 74.75 153 PRO A CA 1
ATOM 1285 C C . PRO A 1 153 ? 28.247 -9.892 -57.850 1.00 74.75 153 PRO A C 1
ATOM 1287 O O . PRO A 1 153 ? 27.565 -10.599 -58.579 1.00 74.75 153 PRO A O 1
ATOM 1290 N N . ASN A 1 154 ? 29.338 -9.260 -58.290 1.00 72.88 154 ASN A N 1
ATOM 1291 C CA . ASN A 1 154 ? 29.831 -9.336 -59.664 1.00 72.88 154 ASN A CA 1
ATOM 1292 C C . ASN A 1 154 ? 30.864 -10.455 -59.871 1.00 72.88 154 ASN A C 1
ATOM 1294 O O . ASN A 1 154 ? 31.530 -10.472 -60.908 1.00 72.88 154 ASN A O 1
ATOM 1298 N N . ILE A 1 155 ? 31.058 -11.355 -58.896 1.00 68.06 155 ILE A N 1
ATOM 1299 C CA . ILE A 1 155 ? 31.948 -12.495 -59.106 1.00 68.06 155 ILE A CA 1
ATOM 1300 C C . ILE A 1 155 ? 31.311 -13.428 -60.139 1.00 68.06 155 ILE A C 1
ATOM 1302 O O . ILE A 1 155 ? 30.134 -13.776 -60.046 1.00 68.06 155 ILE A O 1
ATOM 1306 N N . VAL A 1 156 ? 32.082 -13.800 -61.160 1.00 63.19 156 VAL A N 1
ATOM 1307 C CA . VAL A 1 156 ? 31.640 -14.823 -62.109 1.00 63.19 156 VAL A CA 1
ATOM 1308 C C . VAL A 1 156 ? 31.379 -16.114 -61.330 1.00 63.19 156 VAL A C 1
ATOM 1310 O O . VAL A 1 156 ? 32.192 -16.458 -60.468 1.00 63.19 156 VAL A O 1
ATOM 1313 N N . PRO A 1 157 ? 30.258 -16.814 -61.573 1.00 62.47 157 PRO A N 1
ATOM 1314 C CA . PRO A 1 157 ? 29.948 -18.034 -60.850 1.00 62.47 157 PRO A CA 1
ATOM 1315 C C . PRO A 1 157 ? 31.083 -19.033 -61.061 1.00 62.47 157 PRO A C 1
ATOM 1317 O O . PRO A 1 157 ? 31.352 -19.453 -62.189 1.00 62.47 157 PRO A O 1
ATOM 1320 N N . THR A 1 158 ? 31.757 -19.408 -59.975 1.00 60.69 158 THR A N 1
ATOM 1321 C CA . THR A 1 158 ? 32.670 -20.547 -59.985 1.00 60.69 158 THR A CA 1
ATOM 1322 C C . THR A 1 158 ? 31.823 -21.756 -60.366 1.00 60.69 158 THR A C 1
ATOM 1324 O O . THR A 1 158 ? 30.786 -21.997 -59.748 1.00 60.69 158 THR A O 1
ATOM 1327 N N . SER A 1 159 ? 32.191 -22.441 -61.448 1.00 56.22 159 SER A N 1
ATOM 1328 C CA . SER A 1 159 ? 31.378 -23.485 -62.080 1.00 56.22 159 SER A CA 1
ATOM 1329 C C . SER A 1 159 ? 30.765 -24.434 -61.047 1.00 56.22 159 SER A C 1
ATOM 1331 O O . SER A 1 159 ? 31.490 -25.109 -60.320 1.00 56.22 159 SER A O 1
ATOM 1333 N N . SER A 1 160 ? 29.432 -24.478 -60.986 1.00 52.28 160 SER A N 1
ATOM 1334 C CA . SER A 1 160 ? 28.700 -25.429 -60.153 1.00 52.28 160 SER A CA 1
ATOM 1335 C C . SER A 1 160 ? 29.003 -26.853 -60.619 1.00 52.28 160 SER A C 1
ATOM 1337 O O . SER A 1 160 ? 28.883 -27.159 -61.804 1.00 52.28 160 SER A O 1
ATOM 1339 N N . THR A 1 161 ? 29.361 -27.742 -59.694 1.00 54.06 161 THR A N 1
ATOM 1340 C CA . THR A 1 161 ? 29.551 -29.179 -59.963 1.00 54.06 161 THR A CA 1
ATOM 1341 C C . THR A 1 161 ? 28.226 -29.916 -60.201 1.00 54.06 161 THR A C 1
ATOM 1343 O O . THR A 1 161 ? 28.213 -31.134 -60.388 1.00 54.06 161 THR A O 1
ATOM 1346 N N . ILE A 1 162 ? 27.091 -29.211 -60.176 1.00 48.44 162 ILE A N 1
ATOM 1347 C CA . ILE A 1 162 ? 25.770 -29.799 -60.387 1.00 48.44 162 ILE A CA 1
ATOM 1348 C C . ILE A 1 162 ? 25.587 -30.055 -61.889 1.00 48.44 162 ILE A C 1
ATOM 1350 O O . ILE A 1 162 ? 25.335 -29.134 -62.660 1.00 48.44 162 ILE A O 1
ATOM 1354 N N . GLY A 1 163 ? 25.724 -31.323 -62.292 1.00 52.06 163 GLY A N 1
ATOM 1355 C CA . GLY A 1 163 ? 25.395 -31.798 -63.644 1.00 52.06 163 GLY A CA 1
ATOM 1356 C C . GLY A 1 163 ? 26.450 -32.662 -64.342 1.00 52.06 163 GLY A C 1
ATOM 1357 O O . GLY A 1 163 ? 26.175 -33.175 -65.422 1.00 52.06 163 GLY A O 1
ATOM 1358 N N . LEU A 1 164 ? 27.633 -32.885 -63.756 1.00 53.41 164 LEU A N 1
ATOM 1359 C CA . LEU A 1 164 ? 28.679 -33.706 -64.384 1.00 53.41 164 LEU A CA 1
ATOM 1360 C C . LEU A 1 164 ? 28.538 -35.193 -64.021 1.00 53.41 164 LEU A C 1
ATOM 1362 O O . LEU A 1 164 ? 29.315 -35.742 -63.243 1.00 53.41 164 LEU A O 1
ATOM 1366 N N . LYS A 1 165 ? 27.550 -35.870 -64.618 1.00 48.75 165 LYS A N 1
ATOM 1367 C CA . LYS A 1 165 ? 27.608 -37.332 -64.780 1.00 48.75 165 LYS A CA 1
ATOM 1368 C C . LYS A 1 165 ? 28.465 -37.636 -66.009 1.00 48.75 165 LYS A C 1
ATOM 1370 O O . LYS A 1 165 ? 27.967 -37.626 -67.127 1.00 48.75 165 LYS A O 1
ATOM 1375 N N . GLY A 1 166 ? 29.746 -37.907 -65.784 1.00 52.19 166 GLY A N 1
ATOM 1376 C CA . GLY A 1 166 ? 30.663 -38.374 -66.822 1.00 52.19 166 GLY A CA 1
ATOM 1377 C C . GLY A 1 166 ? 31.735 -37.350 -67.173 1.00 52.19 166 GLY A C 1
ATOM 1378 O O . GLY A 1 166 ? 31.465 -36.197 -67.496 1.00 52.19 166 GLY A O 1
ATOM 1379 N N . LEU A 1 167 ? 32.983 -37.796 -67.078 1.00 54.88 167 LEU A N 1
ATOM 1380 C CA . LEU A 1 167 ? 34.162 -37.067 -67.516 1.00 54.88 167 LEU A CA 1
ATOM 1381 C C . LEU A 1 167 ? 34.083 -36.749 -69.022 1.00 54.88 167 LEU A C 1
ATOM 1383 O O . LEU A 1 167 ? 33.612 -37.560 -69.813 1.00 54.88 167 LEU A O 1
ATOM 1387 N N . SER A 1 168 ? 34.658 -35.597 -69.383 1.00 54.66 168 SER A N 1
ATOM 1388 C CA . SER A 1 168 ? 34.965 -35.079 -70.730 1.00 54.66 168 SER A CA 1
ATOM 1389 C C . SER A 1 168 ? 33.885 -34.260 -71.465 1.00 54.66 168 SER A C 1
ATOM 1391 O O . SER A 1 168 ? 33.157 -34.752 -72.315 1.00 54.66 168 SER A O 1
ATOM 1393 N N . LYS A 1 169 ? 33.934 -32.930 -71.282 1.00 50.94 169 LYS A N 1
ATOM 1394 C CA . LYS A 1 169 ? 34.242 -32.035 -72.414 1.00 50.94 169 LYS A CA 1
ATOM 1395 C C . LYS A 1 169 ? 35.262 -30.959 -71.998 1.00 50.94 169 LYS A C 1
ATOM 1397 O O . LYS A 1 169 ? 34.995 -30.195 -71.071 1.00 50.94 169 LYS A O 1
ATOM 1402 N N . PRO A 1 170 ? 36.435 -30.911 -72.653 1.00 52.09 170 PRO A N 1
ATOM 1403 C CA . PRO A 1 170 ? 37.443 -29.877 -72.472 1.00 52.09 170 PRO A CA 1
ATOM 1404 C C . PRO A 1 170 ? 37.018 -28.639 -73.271 1.00 52.09 170 PRO A C 1
ATOM 1406 O O . PRO A 1 170 ? 36.466 -28.799 -74.347 1.00 52.09 170 PRO A O 1
ATOM 1409 N N . PHE A 1 171 ? 37.230 -27.441 -72.724 1.00 46.72 171 PHE A N 1
ATOM 1410 C CA . PHE A 1 171 ? 37.412 -26.130 -73.395 1.00 46.72 171 PHE A CA 1
ATOM 1411 C C . PHE A 1 171 ? 36.885 -24.952 -72.568 1.00 46.72 171 PHE A C 1
ATOM 1413 O O . PHE A 1 171 ? 37.234 -23.814 -72.861 1.00 46.72 171 PHE A O 1
ATOM 1420 N N . VAL A 1 172 ? 36.183 -25.201 -71.459 1.00 45.72 172 VAL A N 1
ATOM 1421 C CA . VAL A 1 172 ? 35.984 -24.185 -70.415 1.00 45.72 172 VAL A CA 1
ATOM 1422 C C . VAL A 1 172 ? 36.594 -24.716 -69.121 1.00 45.72 172 VAL A C 1
ATOM 1424 O O . VAL A 1 172 ? 35.950 -25.393 -68.326 1.00 45.72 172 VAL A O 1
ATOM 1427 N N . LYS A 1 173 ? 37.907 -24.504 -68.964 1.00 44.28 173 LYS A N 1
ATOM 1428 C CA . LYS A 1 173 ? 38.615 -24.803 -67.714 1.00 44.28 173 LYS A CA 1
ATOM 1429 C C . LYS A 1 173 ? 38.083 -23.875 -66.626 1.00 44.28 173 LYS A C 1
ATOM 1431 O O . LYS A 1 173 ? 38.016 -22.672 -66.848 1.00 44.28 173 LYS A O 1
ATOM 1436 N N . ASN A 1 174 ? 37.752 -24.477 -65.485 1.00 50.12 174 ASN A N 1
ATOM 1437 C CA . ASN A 1 174 ? 37.668 -23.904 -64.142 1.00 50.12 174 ASN A CA 1
ATOM 1438 C C . ASN A 1 174 ? 37.968 -22.390 -64.108 1.00 50.12 174 ASN A C 1
ATOM 1440 O O . ASN A 1 174 ? 39.130 -21.982 -64.035 1.00 50.12 174 ASN A O 1
ATOM 1444 N N . ILE A 1 175 ? 36.932 -21.555 -64.228 1.00 52.69 175 ILE A N 1
ATOM 1445 C CA . ILE A 1 175 ? 37.081 -20.102 -64.108 1.00 52.69 175 ILE A CA 1
ATOM 1446 C C . ILE A 1 175 ? 37.163 -19.821 -62.609 1.00 52.69 175 ILE A C 1
ATOM 1448 O O . ILE A 1 175 ? 36.162 -19.534 -61.957 1.00 52.69 175 ILE A O 1
ATOM 1452 N N . GLY A 1 176 ? 38.357 -19.983 -62.040 1.00 50.69 176 GLY A N 1
ATOM 1453 C CA . GLY A 1 176 ? 38.656 -19.465 -60.714 1.00 50.69 176 GLY A CA 1
ATOM 1454 C C . GLY A 1 176 ? 38.494 -17.951 -60.769 1.00 50.69 176 GLY A C 1
ATOM 1455 O O . GLY A 1 176 ? 39.326 -17.263 -61.361 1.00 50.69 176 GLY A O 1
ATOM 1456 N N . GLY A 1 177 ? 37.389 -17.438 -60.226 1.00 50.75 177 GLY A N 1
ATOM 1457 C CA . GLY A 1 177 ? 37.182 -16.001 -60.102 1.00 50.75 177 GLY A CA 1
ATOM 1458 C C . GLY A 1 177 ? 38.361 -15.385 -59.349 1.00 50.75 177 GLY A C 1
ATOM 1459 O O . GLY A 1 177 ? 38.752 -15.870 -58.291 1.00 50.75 177 GLY A O 1
ATOM 1460 N N . TYR A 1 178 ? 38.960 -14.337 -59.911 1.00 51.47 178 TYR A N 1
ATOM 1461 C CA . TYR A 1 178 ? 40.032 -13.601 -59.249 1.00 51.47 178 TYR A CA 1
ATOM 1462 C C . TYR A 1 178 ? 39.408 -12.741 -58.141 1.00 51.47 178 TYR A C 1
ATOM 1464 O O . TYR A 1 178 ? 38.802 -11.709 -58.430 1.00 51.47 178 TYR A O 1
ATOM 1472 N N . TYR A 1 179 ? 39.509 -13.168 -56.882 1.00 51.50 179 TYR A N 1
ATOM 1473 C CA . TYR A 1 179 ? 39.123 -12.355 -55.730 1.00 51.50 179 TYR A CA 1
ATOM 1474 C C . TYR A 1 179 ? 40.216 -12.424 -54.667 1.00 51.50 179 TYR A C 1
ATOM 1476 O O . TYR A 1 179 ? 40.557 -13.500 -54.184 1.00 51.50 179 TYR A O 1
ATOM 1484 N N . ASN A 1 180 ? 40.779 -11.265 -54.328 1.00 54.50 180 ASN A N 1
ATOM 1485 C CA . ASN A 1 180 ? 41.745 -11.146 -53.245 1.00 54.50 180 ASN A CA 1
ATOM 1486 C C . ASN A 1 180 ? 40.972 -11.138 -51.921 1.00 54.50 180 ASN A C 1
ATOM 1488 O O . ASN A 1 180 ? 40.460 -10.096 -51.515 1.00 54.50 180 ASN A O 1
ATOM 1492 N N . ASP A 1 181 ? 40.879 -12.287 -51.255 1.00 50.22 181 ASP A N 1
ATOM 1493 C CA . ASP A 1 181 ? 40.436 -12.337 -49.863 1.00 50.22 181 ASP A CA 1
ATOM 1494 C C . ASP A 1 181 ? 41.540 -11.717 -48.988 1.00 50.22 181 ASP A C 1
ATOM 1496 O O . ASP A 1 181 ? 42.630 -12.261 -48.861 1.00 50.22 181 ASP A O 1
ATOM 1500 N N . ILE A 1 182 ? 41.273 -10.550 -48.395 1.00 49.81 182 ILE A N 1
ATOM 1501 C CA . ILE A 1 182 ? 42.245 -9.770 -47.594 1.00 49.81 182 ILE A CA 1
ATOM 1502 C C . ILE A 1 182 ? 42.541 -10.439 -46.227 1.00 49.81 182 ILE A C 1
ATOM 1504 O O . ILE A 1 182 ? 43.327 -9.932 -45.435 1.00 49.81 182 ILE A O 1
ATOM 1508 N N . LEU A 1 183 ? 41.905 -11.572 -45.921 1.00 45.88 183 LEU A N 1
ATOM 1509 C CA . LEU A 1 183 ? 41.883 -12.140 -44.571 1.00 45.88 183 LEU A CA 1
ATOM 1510 C C . LEU A 1 183 ? 43.027 -13.098 -44.232 1.00 45.88 183 LEU A C 1
ATOM 1512 O O . LEU A 1 183 ? 43.242 -13.314 -43.047 1.00 45.88 183 LEU A O 1
ATOM 1516 N N . ASP A 1 184 ? 43.790 -13.589 -45.208 1.00 42.78 184 ASP A N 1
ATOM 1517 C CA . ASP A 1 184 ? 44.951 -14.440 -44.943 1.00 42.78 184 ASP A CA 1
ATOM 1518 C C . ASP A 1 184 ? 46.196 -13.886 -45.639 1.00 42.78 184 ASP A C 1
ATOM 1520 O O . ASP A 1 184 ? 46.165 -13.453 -46.790 1.00 42.78 184 ASP A O 1
ATOM 1524 N N . THR A 1 185 ? 47.324 -13.914 -44.933 1.00 44.56 185 THR A N 1
ATOM 1525 C CA . THR A 1 185 ? 48.646 -13.402 -45.344 1.00 44.56 185 THR A CA 1
ATOM 1526 C C . THR A 1 185 ? 49.260 -14.112 -46.559 1.00 44.56 185 THR A C 1
ATOM 1528 O O . THR A 1 185 ? 50.391 -13.814 -46.948 1.00 44.56 185 THR A O 1
ATOM 1531 N N . HIS A 1 186 ? 48.522 -15.014 -47.206 1.00 43.88 186 HIS A N 1
ATOM 1532 C CA . HIS A 1 186 ? 48.949 -15.747 -48.386 1.00 43.88 186 HIS A CA 1
ATOM 1533 C C . HIS A 1 186 ? 48.055 -15.426 -49.588 1.00 43.88 186 HIS A C 1
ATOM 1535 O O . HIS A 1 186 ? 46.880 -15.779 -49.638 1.00 43.88 186 HIS A O 1
ATOM 1541 N N . LEU A 1 187 ? 48.651 -14.793 -50.603 1.00 50.22 187 LEU A N 1
ATOM 1542 C CA . LEU A 1 187 ? 48.054 -14.628 -51.928 1.00 50.22 187 LEU A CA 1
ATOM 1543 C C . LEU A 1 187 ? 47.812 -16.011 -52.556 1.00 50.22 187 LEU A C 1
ATOM 1545 O O . LEU A 1 187 ? 48.727 -16.619 -53.113 1.00 50.22 187 LEU A O 1
ATOM 1549 N N . MET A 1 188 ? 46.577 -16.507 -52.489 1.00 46.16 188 MET A N 1
ATOM 1550 C CA . MET A 1 188 ? 46.150 -17.731 -53.176 1.00 46.16 188 MET A CA 1
ATOM 1551 C C . MET A 1 188 ? 45.998 -17.463 -54.684 1.00 46.16 188 MET A C 1
ATOM 1553 O O . MET A 1 188 ? 44.900 -17.285 -55.210 1.00 46.16 188 MET A O 1
ATOM 1557 N N . LEU A 1 189 ? 47.121 -17.410 -55.403 1.00 49.66 189 LEU A N 1
ATOM 1558 C CA . LEU A 1 189 ? 47.150 -17.420 -56.867 1.00 49.66 189 LEU A CA 1
ATOM 1559 C C . LEU A 1 189 ? 47.016 -18.867 -57.359 1.00 49.66 189 LEU A C 1
ATOM 1561 O O . LEU A 1 189 ? 47.982 -19.629 -57.352 1.00 49.66 189 LEU A O 1
ATOM 1565 N N . PHE A 1 190 ? 45.830 -19.256 -57.831 1.00 49.56 190 PHE A N 1
ATOM 1566 C CA . PHE A 1 190 ? 45.681 -20.528 -58.541 1.00 49.56 190 PHE A CA 1
ATOM 1567 C C . PHE A 1 190 ? 46.530 -20.496 -59.822 1.00 49.56 190 PHE A C 1
ATOM 1569 O O . PHE A 1 190 ? 46.393 -19.592 -60.648 1.00 49.56 190 PHE A O 1
ATOM 1576 N N . GLN A 1 191 ? 47.404 -21.495 -60.011 1.00 47.44 191 GLN A N 1
ATOM 1577 C CA . GLN A 1 191 ? 48.386 -21.567 -61.113 1.00 47.44 191 GLN A CA 1
ATOM 1578 C C . GLN A 1 191 ? 47.777 -21.453 -62.528 1.00 47.44 191 GLN A C 1
ATOM 1580 O O . GLN A 1 191 ? 48.488 -21.198 -63.497 1.00 47.44 191 GLN A O 1
ATOM 1585 N N . HIS A 1 192 ? 46.462 -21.627 -62.657 1.00 49.66 192 HIS A N 1
ATOM 1586 C CA . HIS A 1 192 ? 45.703 -21.601 -63.906 1.00 49.66 192 HIS A CA 1
ATOM 1587 C C . HIS A 1 192 ? 44.864 -20.321 -64.105 1.00 49.66 192 HIS A C 1
ATOM 1589 O O . HIS A 1 192 ? 44.234 -20.176 -65.154 1.00 49.66 192 HIS A O 1
ATOM 1595 N N . SER A 1 193 ? 44.917 -19.347 -63.185 1.00 50.12 193 SER A N 1
ATOM 1596 C CA . SER A 1 193 ? 44.287 -18.020 -63.330 1.00 50.12 193 SER A CA 1
ATOM 1597 C C . SER A 1 193 ? 45.085 -17.090 -64.256 1.00 50.12 193 SER A C 1
ATOM 1599 O O . SER A 1 193 ? 45.510 -16.003 -63.873 1.00 50.12 193 SER A O 1
ATOM 1601 N N . LYS A 1 194 ? 45.320 -17.523 -65.499 1.00 50.28 194 LYS A N 1
ATOM 1602 C CA . LYS A 1 194 ? 45.879 -16.686 -66.578 1.00 50.28 194 LYS A CA 1
ATOM 1603 C C . LYS A 1 194 ? 45.046 -16.756 -67.860 1.00 50.28 194 LYS A C 1
ATOM 1605 O O . LYS A 1 194 ? 45.594 -16.629 -68.952 1.00 50.28 194 LYS A O 1
ATOM 1610 N N . LEU A 1 195 ? 43.730 -16.943 -67.752 1.00 46.62 195 LEU A N 1
ATOM 1611 C CA . LEU A 1 195 ? 42.842 -16.695 -68.886 1.00 46.62 195 LEU A CA 1
ATOM 1612 C C . LEU A 1 195 ? 42.350 -15.248 -68.828 1.00 46.62 195 LEU A C 1
ATOM 1614 O O . LEU A 1 195 ? 41.714 -14.845 -67.860 1.00 46.62 195 LEU A O 1
ATOM 1618 N N . ASN A 1 196 ? 42.648 -14.500 -69.890 1.00 44.38 196 ASN A N 1
ATOM 1619 C CA . ASN A 1 196 ? 42.303 -13.096 -70.115 1.00 44.38 196 ASN A CA 1
ATOM 1620 C C . ASN A 1 196 ? 43.088 -12.103 -69.244 1.00 44.38 196 ASN A C 1
ATOM 1622 O O . ASN A 1 196 ? 42.574 -11.536 -68.282 1.00 44.38 196 ASN A O 1
ATOM 1626 N N . LYS A 1 197 ? 44.312 -11.764 -69.681 1.00 51.94 197 LYS A N 1
ATOM 1627 C CA . LYS A 1 197 ? 44.733 -10.359 -69.555 1.00 51.94 197 LYS A CA 1
ATOM 1628 C C . LYS A 1 197 ? 43.618 -9.534 -70.216 1.00 51.94 197 LYS A C 1
ATOM 1630 O O . LYS A 1 197 ? 43.284 -9.852 -71.361 1.00 51.94 197 LYS A O 1
ATOM 1635 N N . PRO A 1 198 ? 42.987 -8.564 -69.536 1.00 49.34 198 PRO A N 1
ATOM 1636 C CA . PRO A 1 198 ? 42.023 -7.710 -70.212 1.00 49.34 198 PRO A CA 1
ATOM 1637 C C . PRO A 1 198 ? 42.733 -7.081 -71.416 1.00 49.34 198 PRO A C 1
ATOM 1639 O O . PRO A 1 198 ? 43.834 -6.556 -71.261 1.00 49.34 198 PRO A O 1
ATOM 1642 N N . LEU A 1 199 ? 42.135 -7.181 -72.611 1.00 49.69 199 LEU A N 1
ATOM 1643 C CA . LEU A 1 199 ? 42.541 -6.337 -73.734 1.00 49.69 199 LEU A CA 1
ATOM 1644 C C . LEU A 1 199 ? 42.588 -4.895 -73.225 1.00 49.69 199 LEU A C 1
ATOM 1646 O O . LEU A 1 199 ? 41.659 -4.481 -72.527 1.00 49.69 199 LEU A O 1
ATOM 1650 N N . ASP A 1 200 ? 43.656 -4.179 -73.571 1.00 49.00 200 ASP A N 1
ATOM 1651 C CA . ASP A 1 200 ? 43.854 -2.754 -73.312 1.00 49.00 200 ASP A CA 1
ATOM 1652 C C . ASP A 1 200 ? 42.552 -1.977 -73.554 1.00 49.00 200 ASP A C 1
ATOM 1654 O O . ASP A 1 200 ? 42.177 -1.652 -74.681 1.00 49.00 200 ASP A O 1
ATOM 1658 N N . LYS A 1 201 ? 41.816 -1.694 -72.477 1.00 49.62 201 LYS A N 1
ATOM 1659 C CA . LYS A 1 201 ? 40.615 -0.860 -72.520 1.00 49.62 201 LYS A CA 1
ATOM 1660 C C . LYS A 1 201 ? 41.020 0.593 -72.336 1.00 49.62 201 LYS A C 1
ATOM 1662 O O . LYS A 1 201 ? 40.614 1.198 -71.354 1.00 49.62 201 LYS A O 1
ATOM 1667 N N . GLY A 1 202 ? 41.770 1.125 -73.301 1.00 58.03 202 GLY A N 1
ATOM 1668 C CA . GLY A 1 202 ? 42.020 2.557 -73.492 1.00 58.03 202 GLY A CA 1
ATOM 1669 C C . GLY A 1 202 ? 42.523 3.335 -72.262 1.00 58.03 202 GLY A C 1
ATOM 1670 O O . GLY A 1 202 ? 42.727 2.791 -71.178 1.00 58.03 202 GLY A O 1
ATOM 1671 N N . PRO A 1 203 ? 42.762 4.646 -72.401 1.00 55.41 203 PRO A N 1
ATOM 1672 C CA . PRO A 1 203 ? 43.102 5.469 -71.252 1.00 55.41 203 PRO A CA 1
ATOM 1673 C C . PRO A 1 203 ? 41.928 5.476 -70.255 1.00 55.41 203 PRO A C 1
ATOM 1675 O O . PRO A 1 203 ? 40.764 5.541 -70.672 1.00 55.41 203 PRO A O 1
ATOM 1678 N N . PRO A 1 204 ? 42.196 5.427 -68.938 1.00 54.41 204 PRO A N 1
ATOM 1679 C CA . PRO A 1 204 ? 41.148 5.411 -67.929 1.00 54.41 204 PRO A CA 1
ATOM 1680 C C . PRO A 1 204 ? 40.257 6.645 -68.095 1.00 54.41 204 PRO A C 1
ATOM 1682 O O . PRO A 1 204 ? 40.745 7.778 -68.129 1.00 54.41 204 PRO A O 1
ATOM 1685 N N . LYS A 1 205 ? 38.933 6.444 -68.176 1.00 58.16 205 LYS A N 1
ATOM 1686 C CA . LYS A 1 205 ? 37.975 7.546 -68.025 1.00 58.16 205 LYS A CA 1
ATOM 1687 C C . LYS A 1 205 ? 38.306 8.245 -66.709 1.00 58.16 205 LYS A C 1
ATOM 1689 O O . LYS A 1 205 ? 38.265 7.612 -65.656 1.00 58.16 205 LYS A O 1
ATOM 1694 N N . LYS A 1 206 ? 38.669 9.531 -66.785 1.00 52.00 206 LYS A N 1
ATOM 1695 C CA . LYS A 1 206 ? 38.963 10.384 -65.630 1.00 52.00 206 LYS A CA 1
ATOM 1696 C C . LYS A 1 206 ? 37.788 10.298 -64.655 1.00 52.00 206 LYS A C 1
ATOM 1698 O O . LYS A 1 206 ? 36.761 10.936 -64.864 1.00 52.00 206 LYS A O 1
ATOM 1703 N N . ILE A 1 207 ? 37.943 9.512 -63.592 1.00 54.22 207 ILE A N 1
ATOM 1704 C CA . ILE A 1 207 ? 37.128 9.651 -62.391 1.00 54.22 207 ILE A CA 1
ATOM 1705 C C . ILE A 1 207 ? 37.373 11.089 -61.952 1.00 54.22 207 ILE A C 1
ATOM 1707 O O . ILE A 1 207 ? 38.528 11.475 -61.749 1.00 54.22 207 ILE A O 1
ATOM 1711 N N . GLN A 1 208 ? 36.320 11.907 -61.904 1.00 52.19 208 GLN A N 1
ATOM 1712 C CA . GLN A 1 208 ? 36.424 13.238 -61.325 1.00 52.19 208 GLN A CA 1
ATOM 1713 C C . GLN A 1 208 ? 36.976 13.041 -59.916 1.00 52.19 208 GLN A C 1
ATOM 1715 O O . GLN A 1 208 ? 36.287 12.520 -59.040 1.00 52.19 208 GLN A O 1
ATOM 1720 N N . LYS A 1 209 ? 38.251 13.390 -59.712 1.00 45.41 209 LYS A N 1
ATOM 1721 C CA . LYS A 1 209 ? 38.790 13.563 -58.370 1.00 45.41 209 LYS A CA 1
ATOM 1722 C C . LYS A 1 209 ? 37.859 14.578 -57.728 1.00 45.41 209 LYS A C 1
ATOM 1724 O O . LYS A 1 209 ? 37.829 15.722 -58.181 1.00 45.41 209 LYS A O 1
ATOM 1729 N N . ILE A 1 210 ? 37.072 14.145 -56.743 1.00 52.75 210 ILE A N 1
ATOM 1730 C CA . ILE A 1 210 ? 36.367 15.057 -55.851 1.00 52.75 210 ILE A CA 1
ATOM 1731 C C . ILE A 1 210 ? 37.469 15.972 -55.343 1.00 52.75 210 ILE A C 1
ATOM 1733 O O . ILE A 1 210 ? 38.388 15.517 -54.658 1.00 52.75 210 ILE A O 1
ATOM 1737 N N . GLN A 1 211 ? 37.467 17.218 -55.813 1.00 54.69 211 GLN A N 1
ATOM 1738 C CA . GLN A 1 211 ? 38.415 18.206 -55.349 1.00 54.69 211 GLN A CA 1
ATOM 1739 C C . GLN A 1 211 ? 38.170 18.283 -53.852 1.00 54.69 211 GLN A C 1
ATOM 1741 O O . GLN A 1 211 ? 37.096 18.693 -53.419 1.00 54.69 211 GLN A O 1
ATOM 1746 N N . THR A 1 212 ? 39.130 17.814 -53.066 1.00 51.47 212 THR A N 1
ATOM 1747 C CA . THR A 1 212 ? 39.177 18.089 -51.641 1.00 51.47 212 THR A CA 1
ATOM 1748 C C . THR A 1 212 ? 39.276 19.601 -51.525 1.00 51.47 212 THR A C 1
ATOM 1750 O O . THR A 1 212 ? 40.358 20.178 -51.646 1.00 51.47 212 THR A O 1
ATOM 1753 N N . THR A 1 213 ? 38.124 20.262 -51.419 1.00 53.28 213 THR A N 1
ATOM 1754 C CA . THR A 1 213 ? 38.033 21.683 -51.109 1.00 53.28 213 THR A CA 1
ATOM 1755 C C . THR A 1 213 ? 38.912 21.917 -49.889 1.00 53.28 213 THR A C 1
ATOM 1757 O O . THR A 1 213 ? 38.873 21.119 -48.960 1.00 53.28 213 THR A O 1
ATOM 1760 N N . LYS A 1 214 ? 39.740 22.962 -49.927 1.00 55.38 214 LYS A N 1
ATOM 1761 C CA . LYS A 1 214 ? 40.921 23.245 -49.084 1.00 55.38 214 LYS A CA 1
ATOM 1762 C C . LYS A 1 214 ? 40.700 23.335 -47.551 1.00 55.38 214 LYS A C 1
ATOM 1764 O O . LYS A 1 214 ? 41.493 23.965 -46.868 1.00 55.38 214 LYS A O 1
ATOM 1769 N N . LYS A 1 215 ? 39.646 22.737 -46.994 1.00 56.03 215 LYS A N 1
ATOM 1770 C CA . LYS A 1 215 ? 39.254 22.780 -45.578 1.00 56.03 215 LYS A CA 1
ATOM 1771 C C . LYS A 1 215 ? 38.927 21.392 -45.017 1.00 56.03 215 LYS A C 1
ATOM 1773 O O . LYS A 1 215 ? 37.993 21.232 -44.238 1.00 56.03 215 LYS A O 1
ATOM 1778 N N . ASN A 1 216 ? 39.675 20.369 -45.422 1.00 54.19 216 ASN A N 1
ATOM 1779 C CA . ASN A 1 216 ? 39.560 19.031 -44.842 1.00 54.19 216 ASN A CA 1
ATOM 1780 C C . ASN A 1 216 ? 40.148 19.034 -43.422 1.00 54.19 216 ASN A C 1
ATOM 1782 O O . ASN A 1 216 ? 41.306 18.676 -43.232 1.00 54.19 216 ASN A O 1
ATOM 1786 N N . GLY A 1 217 ? 39.369 19.492 -42.442 1.00 64.06 217 GLY A N 1
ATOM 1787 C CA . GLY A 1 217 ? 39.747 19.470 -41.026 1.00 64.06 217 GLY A CA 1
ATOM 1788 C C . GLY A 1 217 ? 39.228 20.649 -40.206 1.00 64.06 217 GLY A C 1
ATOM 1789 O O . GLY A 1 217 ? 39.123 20.534 -38.989 1.00 64.06 217 GLY A O 1
ATOM 1790 N N . GLU A 1 218 ? 38.852 21.760 -40.844 1.00 77.38 218 GLU A N 1
ATOM 1791 C CA . GLU A 1 218 ? 38.234 22.880 -40.133 1.00 77.38 218 GLU A CA 1
ATOM 1792 C C . GLU A 1 218 ? 36.746 22.614 -39.933 1.00 77.38 218 GLU A C 1
ATOM 1794 O O . GLU A 1 218 ? 36.007 22.352 -40.884 1.00 77.38 218 GLU A O 1
ATOM 1799 N N . ILE A 1 219 ? 36.301 22.704 -38.682 1.00 78.06 219 ILE A N 1
ATOM 1800 C CA . ILE A 1 219 ? 34.891 22.585 -38.330 1.00 78.06 219 ILE A CA 1
ATOM 1801 C C . ILE A 1 219 ? 34.133 23.744 -38.999 1.00 78.06 219 ILE A C 1
ATOM 1803 O O . ILE A 1 219 ? 34.461 24.906 -38.753 1.00 78.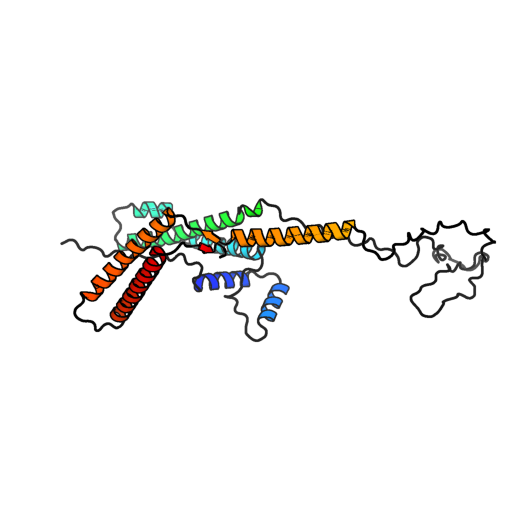06 219 ILE A O 1
ATOM 1807 N N . PRO A 1 220 ? 33.104 23.468 -39.821 1.00 84.38 220 PRO A N 1
ATOM 1808 C CA . PRO A 1 220 ? 32.275 24.506 -40.415 1.00 84.38 220 PRO A CA 1
ATOM 1809 C C . PRO A 1 220 ? 31.719 25.497 -39.381 1.00 84.38 220 PRO A C 1
ATOM 1811 O O . PRO A 1 220 ? 31.147 25.098 -38.367 1.00 84.38 220 PRO A O 1
ATOM 1814 N N . ASN A 1 221 ? 31.802 26.800 -39.679 1.00 84.19 221 ASN A N 1
ATOM 1815 C CA . ASN A 1 221 ? 31.370 27.879 -38.775 1.00 84.19 221 ASN A CA 1
ATOM 1816 C C . ASN A 1 221 ? 29.929 27.729 -38.257 1.00 84.19 221 ASN A C 1
ATOM 1818 O O . ASN A 1 221 ? 29.624 28.166 -37.149 1.00 84.19 221 ASN A O 1
ATOM 1822 N N . TYR A 1 222 ? 29.032 27.108 -39.027 1.00 85.62 222 TYR A N 1
ATOM 1823 C CA . TYR A 1 222 ? 27.653 26.886 -38.590 1.00 85.62 222 TYR A CA 1
ATOM 1824 C C . TYR A 1 222 ? 27.561 25.879 -37.430 1.00 85.62 222 TYR A C 1
ATOM 1826 O O . TYR A 1 222 ? 26.738 26.061 -36.540 1.00 85.62 222 TYR A O 1
ATOM 1834 N N . LEU A 1 223 ? 28.438 24.870 -37.379 1.00 83.62 223 LEU A N 1
ATOM 1835 C CA . LEU A 1 223 ? 28.485 23.908 -36.273 1.00 83.62 223 LEU A CA 1
ATOM 1836 C C . LEU A 1 223 ? 29.002 24.557 -34.986 1.00 83.62 223 LEU A C 1
ATOM 1838 O O . LEU A 1 223 ? 28.521 24.235 -33.903 1.00 83.62 223 LEU A O 1
ATOM 1842 N N . ILE A 1 224 ? 29.931 25.512 -35.101 1.00 89.62 224 ILE A N 1
ATOM 1843 C CA . ILE A 1 224 ? 30.408 26.313 -33.964 1.00 89.62 224 ILE A CA 1
ATOM 1844 C C . ILE A 1 224 ? 29.254 27.148 -33.392 1.00 89.62 224 ILE A C 1
ATOM 1846 O O . ILE A 1 224 ? 29.038 27.135 -32.180 1.00 89.62 224 ILE A O 1
ATOM 1850 N N . LYS A 1 225 ? 28.461 27.793 -34.260 1.00 91.38 225 LYS A N 1
ATOM 1851 C CA . LYS A 1 225 ? 27.263 28.547 -33.852 1.00 91.38 225 LYS A CA 1
ATOM 1852 C C . LYS A 1 225 ? 26.218 27.654 -33.176 1.00 91.38 225 LYS A C 1
ATOM 1854 O O . LYS A 1 225 ? 25.720 28.009 -32.114 1.00 91.38 225 LYS A O 1
ATOM 1859 N N . ILE A 1 226 ? 25.936 26.475 -33.736 1.00 90.06 226 ILE A N 1
ATOM 1860 C CA . ILE A 1 226 ? 24.994 25.511 -33.140 1.00 90.06 226 ILE A CA 1
ATOM 1861 C C . ILE A 1 226 ? 25.485 25.052 -31.760 1.00 90.06 226 ILE A C 1
ATOM 1863 O O . ILE A 1 226 ? 24.701 25.005 -30.815 1.00 90.06 226 ILE A O 1
ATOM 1867 N N . LYS A 1 227 ? 26.785 24.769 -31.605 1.00 91.44 227 LYS A N 1
ATOM 1868 C CA . LYS A 1 227 ? 27.369 24.383 -30.311 1.00 91.44 227 LYS A CA 1
ATOM 1869 C C . LYS A 1 227 ? 27.221 25.491 -29.264 1.00 91.44 227 LYS A C 1
ATOM 1871 O O . LYS A 1 227 ? 26.850 25.202 -28.129 1.00 91.44 227 LYS A O 1
ATOM 1876 N N . GLN A 1 228 ? 27.484 26.743 -29.644 1.00 92.38 228 GLN A N 1
ATOM 1877 C CA . GLN A 1 228 ? 27.297 27.905 -28.767 1.00 92.38 228 GLN A CA 1
ATOM 1878 C C . GLN A 1 228 ? 25.828 28.069 -28.356 1.00 92.38 228 GLN A C 1
ATOM 1880 O O . GLN A 1 228 ? 25.545 28.295 -27.182 1.00 92.38 228 GLN A O 1
ATOM 1885 N N . GLN A 1 229 ? 24.897 27.874 -29.292 1.00 91.06 229 GLN A N 1
ATOM 1886 C CA . GLN A 1 229 ? 23.463 27.986 -29.034 1.00 91.06 229 GLN A CA 1
ATOM 1887 C C . GLN A 1 229 ? 22.940 26.869 -28.113 1.00 91.06 229 GLN A C 1
ATOM 1889 O O . GLN A 1 229 ? 22.161 27.137 -27.203 1.00 91.06 229 GLN A O 1
ATOM 1894 N N . ILE A 1 230 ? 23.406 25.626 -28.284 1.00 88.00 230 ILE A N 1
ATOM 1895 C CA . ILE A 1 230 ? 23.069 24.506 -27.384 1.00 88.00 230 ILE A CA 1
ATOM 1896 C C . ILE A 1 230 ? 23.581 24.779 -25.965 1.00 88.00 230 ILE A C 1
ATOM 1898 O O . ILE A 1 230 ? 22.855 24.544 -24.999 1.00 88.00 230 ILE A O 1
ATOM 1902 N N . LEU A 1 231 ? 24.803 25.306 -25.838 1.00 90.56 231 LEU A N 1
ATOM 1903 C CA . LEU A 1 231 ? 25.390 25.639 -24.541 1.00 90.56 231 LEU A CA 1
ATOM 1904 C C . LEU A 1 231 ? 24.585 26.736 -23.830 1.00 90.56 231 LEU A C 1
ATOM 1906 O O . LEU A 1 231 ? 24.206 26.557 -22.675 1.00 90.56 231 LEU A O 1
ATOM 1910 N N . GLN A 1 232 ? 24.247 27.821 -24.532 1.00 88.75 232 GLN A N 1
ATOM 1911 C CA . GLN A 1 232 ? 23.405 28.891 -23.983 1.00 88.75 232 GLN A CA 1
ATOM 1912 C C . GLN A 1 232 ? 22.028 28.375 -23.542 1.00 88.75 232 GLN A C 1
ATOM 1914 O O . GLN A 1 232 ? 21.599 28.663 -22.428 1.00 88.75 232 GLN A O 1
ATOM 1919 N N . ASN A 1 233 ? 21.381 27.537 -24.357 1.00 85.25 233 ASN A N 1
ATOM 1920 C CA . ASN A 1 233 ? 20.091 26.937 -24.010 1.00 85.25 233 ASN A CA 1
ATOM 1921 C C . ASN A 1 233 ? 20.180 26.009 -22.784 1.00 85.25 233 ASN A C 1
ATOM 1923 O O . ASN A 1 233 ? 19.234 25.939 -22.004 1.00 85.25 233 ASN A O 1
ATOM 1927 N N . SER A 1 234 ? 21.292 25.284 -22.602 1.00 78.56 234 SER A N 1
ATOM 1928 C CA . SER A 1 234 ? 21.488 24.425 -21.424 1.00 78.56 234 SER A CA 1
ATOM 1929 C C . SER A 1 234 ? 21.666 25.225 -20.133 1.00 78.56 234 SER A C 1
ATOM 1931 O O . SER A 1 234 ? 21.076 24.860 -19.120 1.00 78.56 234 SER A O 1
ATOM 1933 N N . ILE A 1 235 ? 22.394 26.344 -20.191 1.00 84.69 235 ILE A N 1
ATOM 1934 C CA . ILE A 1 235 ? 22.588 27.249 -19.051 1.00 84.69 235 ILE A CA 1
ATOM 1935 C C . ILE A 1 235 ? 21.254 27.900 -18.671 1.00 84.69 235 ILE A C 1
ATOM 1937 O O . ILE A 1 235 ? 20.853 27.831 -17.515 1.00 84.69 235 ILE A O 1
ATOM 1941 N N . GLN A 1 236 ? 20.501 28.414 -19.649 1.00 80.75 236 GLN A N 1
ATOM 1942 C CA . GLN A 1 236 ? 19.179 29.004 -19.403 1.00 80.75 236 GLN A CA 1
ATOM 1943 C C . GLN A 1 236 ? 18.177 28.002 -18.816 1.00 80.75 236 GLN A C 1
ATOM 1945 O O . GLN A 1 236 ? 17.389 28.359 -17.944 1.00 80.75 236 GLN A O 1
ATOM 1950 N N . LYS A 1 237 ? 18.203 26.736 -19.261 1.00 76.44 237 LYS A N 1
ATOM 1951 C CA . LYS A 1 237 ? 17.369 25.679 -18.667 1.00 76.44 237 LYS A CA 1
ATOM 1952 C C . LYS A 1 237 ? 17.762 25.379 -17.221 1.00 76.44 237 LYS A C 1
ATOM 1954 O O . LYS A 1 237 ? 16.875 25.264 -16.386 1.00 76.44 237 LYS A O 1
ATOM 1959 N N . GLN A 1 238 ? 19.058 25.311 -16.915 1.00 72.69 238 GLN A N 1
ATOM 1960 C CA . GLN A 1 238 ? 19.538 25.106 -15.544 1.00 72.69 238 GLN A CA 1
ATOM 1961 C C . GLN A 1 238 ? 19.184 26.282 -14.626 1.00 72.69 238 GLN A C 1
ATOM 1963 O O . GLN A 1 238 ? 18.763 26.062 -13.494 1.00 72.69 238 GLN A O 1
ATOM 1968 N N . GLU A 1 239 ? 19.297 27.521 -15.106 1.00 70.81 239 GLU A N 1
ATOM 1969 C CA . GLU A 1 239 ? 18.901 28.721 -14.359 1.00 70.81 239 GLU A CA 1
ATOM 1970 C C . GLU A 1 239 ? 17.383 28.778 -14.135 1.00 70.81 239 GLU A C 1
ATOM 1972 O O . GLU A 1 239 ? 16.937 29.092 -13.034 1.00 70.81 239 GLU A O 1
ATOM 1977 N N . ALA A 1 240 ? 16.573 28.411 -15.134 1.00 64.38 240 ALA A N 1
ATOM 1978 C CA . ALA A 1 240 ? 15.120 28.319 -14.986 1.00 64.38 240 ALA A CA 1
ATOM 1979 C C . ALA A 1 240 ? 14.702 27.211 -14.002 1.00 64.38 240 ALA A C 1
ATOM 1981 O O . ALA A 1 240 ? 13.805 27.418 -13.187 1.00 64.38 240 ALA A O 1
ATOM 1982 N N . GLU A 1 241 ? 15.373 26.056 -14.028 1.00 62.38 241 GLU A N 1
ATOM 1983 C CA . GLU A 1 241 ? 15.162 24.960 -13.073 1.00 62.38 241 GLU A CA 1
ATOM 1984 C C . GLU A 1 241 ? 15.626 25.310 -11.653 1.00 62.38 241 GLU A C 1
ATOM 1986 O O . GLU A 1 241 ? 15.050 24.812 -10.691 1.00 62.38 241 GLU A O 1
ATOM 1991 N N . GLN A 1 242 ? 16.645 26.160 -11.493 1.00 60.38 242 GLN A N 1
ATOM 1992 C CA . GLN A 1 242 ? 17.072 26.664 -10.183 1.00 60.38 242 GLN A CA 1
ATOM 1993 C C . GLN A 1 242 ? 16.129 27.747 -9.650 1.00 60.38 242 GLN A C 1
ATOM 1995 O O . GLN A 1 242 ? 15.759 27.707 -8.478 1.00 60.38 242 GLN A O 1
ATOM 2000 N N . ASN A 1 243 ? 15.687 28.671 -10.504 1.00 58.00 243 ASN A N 1
ATOM 2001 C CA . ASN A 1 243 ? 14.754 29.730 -10.120 1.00 58.00 243 ASN A CA 1
ATOM 2002 C C . ASN A 1 243 ? 13.358 29.185 -9.771 1.00 58.00 243 ASN A C 1
ATOM 2004 O O . ASN A 1 243 ? 12.688 29.751 -8.914 1.00 58.00 243 ASN A O 1
ATOM 2008 N N . ASN A 1 244 ? 12.945 28.053 -10.353 1.00 56.81 244 ASN A N 1
ATOM 2009 C CA . ASN A 1 244 ? 11.692 27.367 -10.005 1.00 56.81 244 ASN A CA 1
ATOM 2010 C C . ASN 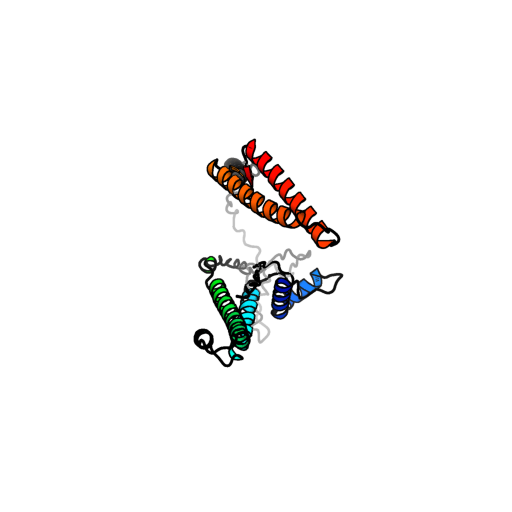A 1 244 ? 11.734 26.564 -8.687 1.00 56.81 244 ASN A C 1
ATOM 2012 O O . ASN A 1 244 ? 10.732 25.939 -8.343 1.00 56.81 244 ASN A O 1
ATOM 2016 N N . LYS A 1 245 ? 12.852 26.537 -7.946 1.00 62.12 245 LYS A N 1
ATOM 2017 C CA . LYS A 1 245 ? 12.942 25.761 -6.692 1.00 62.12 245 LYS A CA 1
ATOM 2018 C C . LYS A 1 245 ? 12.461 26.506 -5.456 1.00 62.12 245 LYS A C 1
ATOM 2020 O O . LYS A 1 245 ? 12.004 25.857 -4.527 1.00 62.12 245 LYS A O 1
ATOM 2025 N N . PHE A 1 246 ? 12.519 27.836 -5.429 1.00 59.19 246 PHE A N 1
ATOM 2026 C CA . PHE A 1 246 ? 12.201 28.602 -4.224 1.00 59.19 246 PHE A CA 1
ATOM 2027 C C . PHE A 1 246 ? 10.909 29.399 -4.394 1.00 59.19 246 PHE A C 1
ATOM 2029 O O . PHE A 1 246 ? 10.854 30.338 -5.187 1.00 59.19 246 PHE A O 1
ATOM 2036 N N . TYR A 1 247 ? 9.882 29.053 -3.617 1.00 73.81 247 TYR A N 1
ATOM 2037 C CA . TYR A 1 247 ? 8.657 29.841 -3.512 1.00 73.81 247 TYR A CA 1
ATOM 2038 C C . TYR A 1 247 ? 8.722 30.746 -2.282 1.00 73.81 247 TYR A C 1
ATOM 2040 O O . TYR A 1 247 ? 9.034 30.306 -1.172 1.00 73.81 247 TYR A O 1
ATOM 2048 N N . GLN A 1 248 ? 8.439 32.031 -2.475 1.00 78.88 248 GLN A N 1
ATOM 2049 C CA . GLN A 1 248 ? 8.304 32.974 -1.376 1.00 78.88 248 GLN A CA 1
ATOM 2050 C C . GLN A 1 248 ? 6.868 32.918 -0.854 1.00 78.88 248 GLN A C 1
ATOM 2052 O O . GLN A 1 248 ? 5.943 33.189 -1.615 1.00 78.88 248 GLN A O 1
ATOM 2057 N N . LEU A 1 249 ? 6.695 32.626 0.437 1.00 79.00 249 LEU A N 1
ATOM 2058 C CA . LEU A 1 249 ? 5.368 32.629 1.054 1.00 79.00 249 LEU A CA 1
ATOM 2059 C C . LEU A 1 249 ? 4.762 34.035 1.022 1.00 79.00 249 LEU A C 1
ATOM 2061 O O . LEU A 1 249 ? 5.445 35.034 1.291 1.00 79.00 249 LEU A O 1
ATOM 2065 N N . SER A 1 250 ? 3.475 34.089 0.701 1.00 86.00 250 SER A N 1
ATOM 2066 C CA . SER A 1 250 ? 2.662 35.296 0.812 1.00 86.00 250 SER A CA 1
ATOM 2067 C C . SER A 1 250 ? 2.377 35.639 2.278 1.00 86.00 250 SER A C 1
ATOM 2069 O O . SER A 1 250 ? 2.424 34.783 3.167 1.00 86.00 250 SER A O 1
ATOM 2071 N N . ASP A 1 251 ? 2.046 36.903 2.545 1.00 84.19 251 ASP A N 1
ATOM 2072 C CA . ASP A 1 251 ? 1.742 37.359 3.905 1.00 84.19 251 ASP A CA 1
ATOM 2073 C C . ASP A 1 251 ? 0.509 36.647 4.493 1.00 84.19 251 ASP A C 1
ATOM 2075 O O . ASP A 1 251 ? 0.456 36.392 5.698 1.00 84.19 251 ASP A O 1
ATOM 2079 N N . GLU A 1 252 ? -0.451 36.259 3.646 1.00 88.38 252 GLU A N 1
ATOM 2080 C CA . GLU A 1 252 ? -1.639 35.492 4.038 1.00 88.38 252 GLU A CA 1
ATOM 2081 C C . GLU A 1 252 ? -1.275 34.077 4.507 1.00 88.38 252 GLU A C 1
ATOM 2083 O O . GLU A 1 252 ? -1.728 33.634 5.565 1.00 88.38 252 GLU A O 1
ATOM 2088 N N . GLU A 1 253 ? -0.404 33.378 3.778 1.00 84.81 253 GLU A N 1
ATOM 2089 C CA . GLU A 1 253 ? 0.067 32.043 4.163 1.00 84.81 253 GLU A CA 1
ATOM 2090 C C . GLU A 1 253 ? 0.879 32.092 5.462 1.00 84.81 253 GLU A C 1
ATOM 2092 O O . GLU A 1 253 ? 0.726 31.234 6.334 1.00 84.81 253 GLU A O 1
ATOM 2097 N N . ILE A 1 254 ? 1.698 33.133 5.648 1.00 85.69 254 ILE A N 1
ATOM 2098 C CA . ILE A 1 254 ? 2.437 33.347 6.900 1.00 85.69 254 ILE A CA 1
ATOM 2099 C C . ILE A 1 254 ? 1.469 33.560 8.073 1.00 85.69 254 ILE A C 1
ATOM 2101 O O . ILE A 1 254 ? 1.701 33.032 9.166 1.00 85.69 254 ILE A O 1
ATOM 2105 N N . GLN A 1 255 ? 0.375 34.302 7.877 1.00 88.38 255 GLN A N 1
ATOM 2106 C CA . GLN A 1 255 ? -0.658 34.470 8.905 1.00 88.38 255 GLN A CA 1
ATOM 2107 C C . GLN A 1 255 ? -1.364 33.150 9.226 1.00 88.38 255 GLN A C 1
ATOM 2109 O O . GLN A 1 255 ? -1.530 32.823 10.403 1.00 88.38 255 GLN A O 1
ATOM 2114 N N . GLN A 1 256 ? -1.715 32.359 8.211 1.00 90.69 256 GLN A N 1
ATOM 2115 C CA . GLN A 1 256 ? -2.304 31.033 8.414 1.00 90.69 256 GLN A CA 1
ATOM 2116 C C . GLN A 1 256 ? -1.365 30.108 9.200 1.00 90.69 256 GLN A C 1
ATOM 2118 O O . GLN A 1 256 ? -1.807 29.430 10.131 1.00 90.69 256 GLN A O 1
ATOM 2123 N N . LEU A 1 257 ? -0.063 30.130 8.900 1.00 88.75 257 LEU A N 1
ATOM 2124 C CA . LEU A 1 257 ? 0.944 29.370 9.645 1.00 88.75 257 LEU A CA 1
ATOM 2125 C C . LEU A 1 257 ? 1.046 29.822 11.107 1.00 88.75 257 LEU A C 1
ATOM 2127 O O . LEU A 1 257 ? 1.112 28.977 12.001 1.00 88.75 257 LEU A O 1
ATOM 2131 N N . LYS A 1 258 ? 1.005 31.133 11.374 1.00 89.94 258 LYS A N 1
ATOM 2132 C CA . LYS A 1 258 ? 0.996 31.672 12.747 1.00 89.94 258 LYS A CA 1
ATOM 2133 C C . LYS A 1 258 ? -0.225 31.195 13.529 1.00 89.94 258 LYS A C 1
ATOM 2135 O O . LYS A 1 258 ? -0.071 30.712 14.649 1.00 89.94 258 LYS A O 1
ATOM 2140 N N . ILE A 1 259 ? -1.410 31.267 12.923 1.00 91.44 259 ILE A N 1
ATOM 2141 C CA . ILE A 1 259 ? -2.657 30.784 13.533 1.00 91.44 259 ILE A CA 1
ATOM 2142 C C . ILE A 1 259 ? -2.563 29.278 13.812 1.00 91.44 259 ILE A C 1
ATOM 2144 O O . ILE A 1 259 ? -2.868 28.834 14.919 1.00 91.44 259 ILE A O 1
ATOM 2148 N N . GLY A 1 260 ? -2.085 28.488 12.846 1.00 91.75 260 GLY A N 1
ATOM 2149 C CA . GLY A 1 260 ? -1.908 27.043 13.004 1.00 91.75 260 GLY A CA 1
ATOM 2150 C C . GLY A 1 260 ? -0.942 26.675 14.135 1.00 91.75 260 GLY A C 1
ATOM 2151 O O . GLY A 1 260 ? -1.245 25.795 14.947 1.00 91.75 260 GLY A O 1
ATOM 2152 N N . LEU A 1 261 ? 0.192 27.377 14.239 1.00 92.25 261 LEU A N 1
ATOM 2153 C CA . LEU A 1 261 ? 1.155 27.191 15.328 1.00 92.25 261 LEU A CA 1
ATOM 2154 C C . LEU A 1 261 ? 0.577 27.590 16.687 1.00 92.25 261 LEU A C 1
ATOM 2156 O O . LEU A 1 261 ? 0.807 26.878 17.663 1.00 92.25 261 LEU A O 1
ATOM 2160 N N . GLN A 1 262 ? -0.205 28.668 16.755 1.00 93.19 262 GLN A N 1
ATOM 2161 C CA . GLN A 1 262 ? -0.849 29.113 17.990 1.00 93.19 262 GLN A CA 1
ATOM 2162 C C . GLN A 1 262 ? -1.902 28.108 18.482 1.00 93.19 262 GLN A C 1
ATOM 2164 O O . GLN A 1 262 ? -1.892 27.730 19.651 1.00 93.19 262 GLN A O 1
ATOM 2169 N N . ILE A 1 263 ? -2.734 27.571 17.584 1.00 93.50 263 ILE A N 1
ATOM 2170 C CA . ILE A 1 263 ? -3.691 26.503 17.923 1.00 93.50 263 ILE A CA 1
ATOM 2171 C C . ILE A 1 263 ? -2.956 25.263 18.454 1.00 93.50 263 ILE A C 1
ATOM 2173 O O . ILE A 1 263 ? -3.397 24.621 19.413 1.00 93.50 263 ILE A O 1
ATOM 2177 N N . ASN A 1 264 ? -1.827 24.903 17.834 1.00 93.00 264 ASN A N 1
ATOM 2178 C CA . ASN A 1 264 ? -1.029 23.767 18.284 1.00 93.00 264 ASN A CA 1
ATOM 2179 C C . ASN A 1 264 ? -0.381 24.030 19.654 1.00 93.00 264 ASN A C 1
ATOM 2181 O O . ASN A 1 264 ? -0.379 23.143 20.510 1.00 93.00 264 ASN A O 1
ATOM 2185 N N . TYR A 1 265 ? 0.103 25.254 19.882 1.00 96.19 265 TYR A N 1
ATOM 2186 C CA . TYR A 1 265 ? 0.618 25.698 21.174 1.00 96.19 265 TYR A CA 1
ATOM 2187 C C . TYR A 1 265 ? -0.437 25.540 22.269 1.00 96.19 265 TYR A C 1
ATOM 2189 O O . TYR A 1 265 ? -0.182 24.858 23.259 1.00 96.19 265 TYR A O 1
ATOM 2197 N N . ASP A 1 266 ? -1.644 26.074 22.064 1.00 94.38 266 ASP A N 1
ATOM 2198 C CA . ASP A 1 266 ? -2.731 26.015 23.048 1.00 94.38 266 ASP A CA 1
ATOM 2199 C C . ASP A 1 266 ? -3.105 24.573 23.397 1.00 94.38 266 ASP A C 1
ATOM 2201 O O . ASP A 1 266 ? -3.298 24.222 24.564 1.00 94.38 266 ASP A O 1
ATOM 2205 N N . LYS A 1 267 ? -3.140 23.698 22.390 1.00 95.69 267 LYS A N 1
ATOM 2206 C CA . LYS A 1 267 ? -3.426 22.275 22.574 1.00 95.69 267 LYS A CA 1
ATOM 2207 C C . LYS A 1 267 ? -2.363 21.567 23.415 1.00 95.69 267 LYS A C 1
ATOM 2209 O O . LYS A 1 267 ? -2.713 20.774 24.293 1.00 95.69 267 LYS A O 1
ATOM 2214 N N . ILE A 1 268 ? -1.081 21.806 23.140 1.00 93.00 268 ILE A N 1
ATOM 2215 C CA . ILE A 1 268 ? 0.027 21.183 23.882 1.00 93.00 268 ILE A CA 1
ATOM 2216 C C . ILE A 1 268 ? 0.125 21.785 25.283 1.00 93.00 268 ILE A C 1
ATOM 2218 O O . ILE A 1 268 ? 0.293 21.046 26.251 1.00 93.00 268 ILE A O 1
ATOM 2222 N N . ASN A 1 269 ? -0.063 23.096 25.415 1.00 95.94 269 ASN A N 1
ATOM 2223 C CA . ASN A 1 269 ? -0.090 23.792 26.695 1.00 95.94 269 ASN A CA 1
ATOM 2224 C C . ASN A 1 269 ? -1.229 23.269 27.582 1.00 95.94 269 ASN A C 1
ATOM 2226 O O . ASN A 1 269 ? -1.008 22.957 28.749 1.00 95.94 269 ASN A O 1
ATOM 2230 N N . TYR A 1 270 ? -2.419 23.050 27.018 1.00 95.75 270 TYR A N 1
ATOM 2231 C CA . TYR A 1 270 ? -3.518 22.407 27.735 1.00 95.75 270 TYR A CA 1
ATOM 2232 C C . TYR A 1 270 ? -3.117 21.020 28.259 1.00 95.75 270 TYR A C 1
ATOM 2234 O O . TYR A 1 270 ? -3.328 20.720 29.433 1.00 95.75 270 TYR A O 1
ATOM 2242 N N . GLN A 1 271 ? -2.484 20.180 27.430 1.00 93.44 271 GLN A N 1
ATOM 2243 C CA . GLN A 1 271 ? -1.996 18.863 27.867 1.00 93.44 271 GLN A CA 1
ATOM 2244 C C . GLN A 1 271 ? -0.930 18.964 28.960 1.00 93.44 271 GLN A C 1
ATOM 2246 O O . GLN A 1 271 ? -0.958 18.186 29.915 1.00 93.44 271 GLN A O 1
ATOM 2251 N N . TYR A 1 272 ? -0.014 19.919 28.828 1.00 94.31 272 TYR A N 1
ATOM 2252 C CA . TYR A 1 272 ? 1.020 20.191 29.813 1.00 94.31 272 TYR A CA 1
ATOM 2253 C C . TYR A 1 272 ? 0.402 20.587 31.161 1.00 94.31 272 TYR A C 1
ATOM 2255 O O . TYR A 1 272 ? 0.736 19.982 32.178 1.00 94.31 272 TYR A O 1
ATOM 2263 N N . GLN A 1 273 ? -0.580 21.496 31.163 1.00 93.38 273 GLN A N 1
ATOM 2264 C CA . GLN A 1 273 ? -1.322 21.906 32.360 1.00 93.38 273 GLN A CA 1
ATOM 2265 C C . GLN A 1 273 ? -2.021 20.725 33.047 1.00 93.38 273 GLN A C 1
ATOM 2267 O O . GLN A 1 273 ? -1.926 20.568 34.263 1.00 93.38 273 GLN A O 1
ATOM 2272 N N . GLN A 1 274 ? -2.666 19.833 32.284 1.00 90.69 274 GLN A N 1
ATOM 2273 C CA . GLN A 1 274 ? -3.293 18.635 32.864 1.00 90.69 274 GLN A CA 1
ATOM 2274 C C . GLN A 1 274 ? -2.283 17.741 33.604 1.00 90.69 274 GLN A C 1
ATOM 2276 O O . GLN A 1 274 ? -2.636 17.100 34.592 1.00 90.69 274 GLN A O 1
ATOM 2281 N N . ILE A 1 275 ? -1.030 17.689 33.139 1.00 87.88 275 ILE A N 1
ATOM 2282 C CA . ILE A 1 275 ? 0.031 16.888 33.763 1.00 87.88 275 ILE A CA 1
ATOM 2283 C C . ILE A 1 275 ? 0.617 17.603 34.987 1.00 87.88 275 ILE A C 1
ATOM 2285 O O . ILE A 1 275 ? 0.912 16.947 35.985 1.00 87.88 275 ILE A O 1
ATOM 2289 N N . THR A 1 276 ? 0.792 18.927 34.942 1.00 83.19 276 THR A N 1
ATOM 2290 C CA . THR A 1 276 ? 1.395 19.692 36.049 1.00 83.19 276 THR A CA 1
ATOM 2291 C C . THR A 1 276 ? 0.490 19.803 37.274 1.00 83.19 276 THR A C 1
ATOM 2293 O O . THR A 1 276 ? 1.001 19.924 38.384 1.00 83.19 276 THR A O 1
ATOM 2296 N N . HIS A 1 277 ? -0.833 19.698 37.112 1.00 82.38 277 HIS A N 1
ATOM 2297 C CA . HIS A 1 277 ? -1.779 19.669 38.235 1.00 82.38 277 HIS A CA 1
ATOM 2298 C C . HIS A 1 277 ? -1.740 18.368 39.066 1.00 82.38 277 HIS A C 1
ATOM 2300 O O . HIS A 1 277 ? -2.361 18.298 40.129 1.00 82.38 277 HIS A O 1
ATOM 2306 N N . ILE A 1 278 ? -1.011 17.336 38.627 1.00 81.75 278 ILE A N 1
ATOM 2307 C CA . ILE A 1 278 ? -0.883 16.064 39.349 1.00 81.75 278 ILE A CA 1
ATOM 2308 C C . ILE A 1 278 ? 0.178 16.205 40.456 1.00 81.75 278 ILE A C 1
ATOM 2310 O O . ILE A 1 278 ? 1.365 16.348 40.178 1.00 81.75 278 ILE A O 1
ATOM 2314 N N . ARG A 1 279 ? -0.253 16.138 41.725 1.00 66.12 279 ARG A N 1
ATOM 2315 C CA . ARG A 1 279 ? 0.579 16.408 42.918 1.00 66.12 279 ARG A CA 1
ATOM 2316 C C . ARG A 1 279 ? 1.662 15.355 43.208 1.00 66.12 279 ARG A C 1
ATOM 2318 O O . ARG A 1 279 ? 2.704 15.716 43.739 1.00 66.12 279 ARG A O 1
ATOM 2325 N N . ASN A 1 280 ? 1.432 14.086 42.853 1.00 69.44 280 ASN A N 1
ATOM 2326 C CA . ASN A 1 280 ? 2.379 12.987 43.089 1.00 69.44 280 ASN A CA 1
ATOM 2327 C C . ASN A 1 280 ? 2.970 12.508 41.761 1.00 69.44 280 ASN A C 1
ATOM 2329 O O . ASN A 1 280 ? 2.253 12.004 40.894 1.00 69.44 280 ASN A O 1
ATOM 2333 N N . TYR A 1 281 ? 4.280 12.688 41.608 1.00 63.28 281 TYR A N 1
ATOM 2334 C CA . TYR A 1 281 ? 4.981 12.636 40.327 1.00 63.28 281 TYR A CA 1
ATOM 2335 C C . TYR A 1 281 ? 5.916 11.420 40.212 1.00 63.28 281 TYR A C 1
ATOM 2337 O O . TYR A 1 281 ? 7.044 11.530 39.739 1.00 63.28 281 TYR A O 1
ATOM 2345 N N . ASP A 1 282 ? 5.449 10.246 40.640 1.00 68.38 282 ASP A N 1
ATOM 2346 C CA . ASP A 1 282 ? 6.305 9.050 40.760 1.00 68.38 282 ASP A CA 1
ATOM 2347 C C . ASP A 1 282 ? 6.278 8.139 39.522 1.00 68.38 282 ASP A C 1
ATOM 2349 O O . ASP A 1 282 ? 7.009 7.154 39.433 1.00 68.38 282 ASP A O 1
ATOM 2353 N N . ASN A 1 283 ? 5.457 8.464 38.519 1.00 84.06 283 ASN A N 1
ATOM 2354 C CA . ASN A 1 283 ? 5.382 7.689 37.285 1.00 84.06 283 ASN A CA 1
ATOM 2355 C C . ASN A 1 283 ? 6.374 8.225 36.234 1.00 84.06 283 ASN A C 1
ATOM 2357 O O . ASN A 1 283 ? 6.177 9.306 35.671 1.00 84.06 283 ASN A O 1
ATOM 2361 N N . GLN A 1 284 ? 7.400 7.430 35.905 1.00 86.69 284 GLN A N 1
ATOM 2362 C CA . GLN A 1 284 ? 8.410 7.741 34.881 1.00 86.69 284 GLN A CA 1
ATOM 2363 C C . GLN A 1 284 ? 7.793 8.122 33.522 1.00 86.69 284 GLN A C 1
ATOM 2365 O O . GLN A 1 284 ? 8.343 8.959 32.802 1.00 86.69 284 GLN A O 1
ATOM 2370 N N . TYR A 1 285 ? 6.636 7.552 33.175 1.00 86.50 285 TYR A N 1
ATOM 2371 C CA . TYR A 1 285 ? 5.902 7.907 31.960 1.00 86.50 285 TYR A CA 1
ATOM 2372 C C . TYR A 1 285 ? 5.410 9.360 31.980 1.00 86.50 285 TYR A C 1
ATOM 2374 O O . TYR A 1 285 ? 5.563 10.067 30.984 1.00 86.50 285 TYR A O 1
ATOM 2382 N N . LEU A 1 286 ? 4.856 9.827 33.106 1.00 87.38 286 LEU A N 1
ATOM 2383 C CA . LEU A 1 286 ? 4.361 11.203 33.231 1.00 87.38 286 LEU A CA 1
ATOM 2384 C C . LEU A 1 286 ? 5.505 12.210 33.123 1.00 87.38 286 LEU A C 1
ATOM 2386 O O . LEU A 1 286 ? 5.347 13.224 32.446 1.00 87.38 286 LEU A O 1
ATOM 2390 N N . LYS A 1 287 ? 6.670 11.875 33.692 1.00 89.12 287 LYS A N 1
ATOM 2391 C CA . LYS A 1 287 ? 7.892 12.673 33.562 1.00 89.12 287 LYS A CA 1
ATOM 2392 C C . LYS A 1 287 ? 8.339 12.817 32.111 1.00 89.12 287 LYS A C 1
ATOM 2394 O O . LYS A 1 287 ? 8.477 13.938 31.634 1.00 89.12 287 LYS A O 1
ATOM 2399 N N . ARG A 1 288 ? 8.463 11.701 31.383 1.00 90.81 288 ARG A N 1
ATOM 2400 C CA . ARG A 1 288 ? 8.805 11.729 29.949 1.00 90.81 288 ARG A CA 1
ATOM 2401 C C . ARG A 1 288 ? 7.786 12.530 29.147 1.00 90.81 288 ARG A C 1
ATOM 2403 O O . ARG A 1 288 ? 8.161 13.333 28.304 1.00 90.81 288 ARG A O 1
ATOM 2410 N N . LYS A 1 289 ? 6.495 12.344 29.428 1.00 91.56 289 LYS A N 1
ATOM 2411 C CA . LYS A 1 289 ? 5.423 13.058 28.731 1.00 91.56 289 LYS A CA 1
ATOM 2412 C C . LYS A 1 289 ? 5.507 14.571 28.958 1.00 91.56 289 LYS A C 1
ATOM 2414 O O . LYS A 1 289 ? 5.375 15.331 28.004 1.00 91.56 289 LYS A O 1
ATOM 2419 N N . LYS A 1 290 ? 5.790 15.012 30.183 1.00 92.38 290 LYS A N 1
ATOM 2420 C CA . LYS A 1 290 ? 6.019 16.430 30.486 1.00 92.38 290 LYS A CA 1
ATOM 2421 C C . LYS A 1 290 ? 7.237 16.980 29.753 1.00 92.38 290 LYS A C 1
ATOM 2423 O O . LYS A 1 290 ? 7.100 17.994 29.081 1.00 92.38 290 LYS A O 1
ATOM 2428 N N . GLU A 1 291 ? 8.371 16.282 29.810 1.00 94.06 291 GLU A N 1
ATOM 2429 C CA . GLU A 1 291 ? 9.589 16.670 29.084 1.00 94.06 291 GLU A CA 1
ATOM 2430 C C . GLU A 1 291 ? 9.316 16.797 27.574 1.00 94.06 291 GLU A C 1
ATOM 2432 O O . GLU A 1 291 ? 9.743 17.766 26.949 1.00 94.06 291 GLU A O 1
ATOM 2437 N N . THR A 1 292 ? 8.534 15.881 26.985 1.00 94.75 292 THR A N 1
ATOM 2438 C CA . THR A 1 292 ? 8.150 15.987 25.568 1.00 94.75 292 THR A CA 1
ATOM 2439 C C . THR A 1 292 ? 7.266 17.199 25.281 1.00 94.75 292 THR A C 1
ATOM 2441 O O . THR A 1 292 ? 7.476 17.873 24.275 1.00 94.75 292 THR A O 1
ATOM 2444 N N . CYS A 1 293 ? 6.312 17.520 26.162 1.00 95.44 293 CYS A N 1
ATOM 2445 C CA . CYS A 1 293 ? 5.480 18.712 26.008 1.00 95.44 293 CYS A CA 1
ATOM 2446 C C . CYS A 1 293 ? 6.318 19.996 26.119 1.00 95.44 293 CYS A C 1
ATOM 2448 O O . CYS A 1 293 ? 6.144 20.894 25.303 1.00 95.44 293 CYS A O 1
ATOM 2450 N N . GLU A 1 294 ? 7.258 20.072 27.065 1.00 95.19 294 GLU A N 1
ATOM 2451 C CA . GLU A 1 294 ? 8.162 21.224 27.220 1.00 95.19 294 GLU A CA 1
ATOM 2452 C C . GLU A 1 294 ? 9.053 21.421 25.989 1.00 95.19 294 GLU A C 1
ATOM 2454 O O . GLU A 1 294 ? 9.201 22.541 25.500 1.00 95.19 294 GLU A O 1
ATOM 2459 N N . GLN A 1 295 ? 9.607 20.332 25.448 1.00 96.62 295 GLN A N 1
ATOM 2460 C CA . GLN A 1 295 ? 10.399 20.376 24.217 1.00 96.62 295 GLN A CA 1
ATOM 2461 C C . GLN A 1 295 ? 9.572 20.878 23.030 1.00 96.62 295 GLN A C 1
ATOM 2463 O O . GLN A 1 295 ? 10.045 21.717 22.265 1.00 96.62 295 GLN A O 1
ATOM 2468 N N . GLN A 1 296 ? 8.332 20.402 22.891 1.00 94.44 296 GLN A N 1
ATOM 2469 C CA . GLN A 1 296 ? 7.439 20.831 21.815 1.00 94.44 296 GLN A CA 1
ATOM 2470 C C . GLN A 1 296 ? 7.026 22.300 21.949 1.00 94.44 296 GLN A C 1
ATOM 2472 O O . GLN A 1 296 ? 7.050 23.019 20.953 1.00 94.44 296 GLN A O 1
ATOM 2477 N N . LEU A 1 297 ? 6.694 22.766 23.159 1.00 96.38 297 LEU A N 1
ATOM 2478 C CA . LEU A 1 297 ? 6.370 24.177 23.401 1.00 96.38 297 LEU A CA 1
ATOM 2479 C C . LEU A 1 297 ? 7.559 25.077 23.055 1.00 96.38 297 LEU A C 1
ATOM 2481 O O . LEU A 1 297 ? 7.400 26.034 22.300 1.00 96.38 297 LEU A O 1
ATOM 2485 N N . LYS A 1 298 ? 8.764 24.707 23.503 1.00 96.44 298 LYS A N 1
ATOM 2486 C CA . LYS A 1 298 ? 9.997 25.441 23.193 1.00 96.44 298 LYS A CA 1
ATOM 2487 C C . LYS A 1 298 ? 10.279 25.496 21.689 1.00 96.44 298 LYS A C 1
ATOM 2489 O O . LYS A 1 298 ? 10.718 26.527 21.186 1.00 96.44 298 LYS A O 1
ATOM 2494 N N . GLN A 1 299 ? 10.032 24.403 20.968 1.00 94.69 299 GLN A N 1
ATOM 2495 C CA . GLN A 1 299 ? 10.195 24.363 19.515 1.00 94.69 299 GLN A CA 1
ATOM 2496 C C . GLN A 1 299 ? 9.206 25.308 18.816 1.00 94.69 299 GLN A C 1
ATOM 2498 O O . GLN A 1 299 ? 9.615 26.098 17.968 1.00 94.69 299 GLN A O 1
ATOM 2503 N N . ILE A 1 300 ? 7.927 25.280 19.208 1.00 92.25 300 ILE A N 1
ATOM 2504 C CA . ILE A 1 300 ? 6.897 26.159 18.634 1.00 92.25 300 ILE A CA 1
ATOM 2505 C C . ILE A 1 300 ? 7.215 27.634 18.906 1.00 92.25 300 ILE A C 1
ATOM 2507 O O . ILE A 1 300 ? 7.064 28.461 18.011 1.00 92.25 300 ILE A O 1
ATOM 2511 N N . GLU A 1 301 ? 7.706 27.971 20.100 1.00 93.56 301 GLU A N 1
ATOM 2512 C CA . GLU A 1 301 ? 8.140 29.333 20.437 1.00 93.56 301 GLU A CA 1
ATOM 2513 C C . GLU A 1 301 ? 9.308 29.800 19.556 1.00 93.56 301 GLU A C 1
ATOM 2515 O O . GLU A 1 301 ? 9.292 30.924 19.047 1.00 93.56 301 GLU A O 1
ATOM 2520 N N . GLN A 1 302 ? 10.295 28.930 19.309 1.00 93.44 302 GLN A N 1
ATOM 2521 C CA . GLN A 1 302 ? 11.393 29.225 18.382 1.00 93.44 302 GLN A CA 1
ATOM 2522 C C . GLN A 1 302 ? 10.897 29.431 16.951 1.00 93.44 302 GLN A C 1
ATOM 2524 O O . GLN A 1 302 ? 11.381 30.324 16.254 1.00 93.44 302 GLN A O 1
ATOM 2529 N N . ASP A 1 303 ? 9.947 28.618 16.498 1.00 90.25 303 ASP A N 1
ATOM 2530 C CA . ASP A 1 303 ? 9.422 28.716 15.141 1.00 90.25 303 ASP A CA 1
ATOM 2531 C C . ASP A 1 303 ? 8.543 29.964 14.970 1.00 90.25 303 ASP A C 1
ATOM 2533 O O . ASP A 1 303 ? 8.705 30.685 13.985 1.00 90.25 303 ASP A O 1
ATOM 2537 N N . LEU A 1 304 ? 7.730 30.325 15.968 1.00 89.12 304 LEU A N 1
ATOM 2538 C CA . LEU A 1 304 ? 7.008 31.603 15.996 1.00 89.12 304 LEU A CA 1
ATOM 2539 C C . LEU A 1 304 ? 7.962 32.804 15.951 1.00 89.12 304 LEU A C 1
AT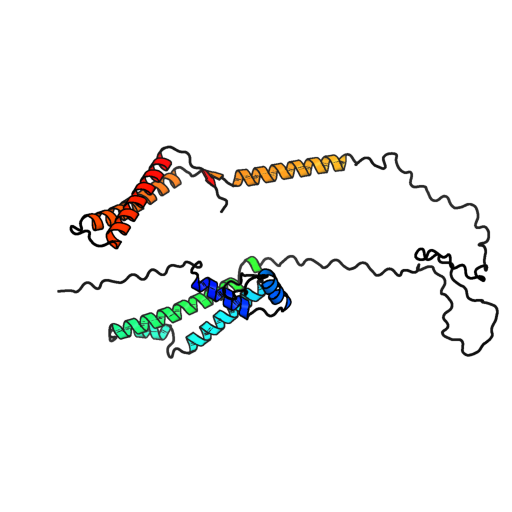OM 2541 O O . LEU A 1 304 ? 7.708 33.747 15.199 1.00 89.12 304 LEU A O 1
ATOM 2545 N N . ALA A 1 305 ? 9.083 32.758 16.679 1.00 89.25 305 ALA A N 1
ATOM 2546 C CA . ALA A 1 305 ? 10.097 33.812 16.634 1.00 89.25 305 ALA A CA 1
ATOM 2547 C C . ALA A 1 305 ? 10.743 33.943 15.239 1.00 89.25 305 ALA A C 1
ATOM 2549 O O . ALA A 1 305 ? 10.985 35.056 14.767 1.00 89.25 305 ALA A O 1
ATOM 2550 N N . LYS A 1 306 ? 10.967 32.826 14.529 1.00 87.25 306 LYS A N 1
ATOM 2551 C CA . LYS A 1 306 ? 11.462 32.847 13.138 1.00 87.25 306 LYS A CA 1
ATOM 2552 C C . LYS A 1 306 ? 10.444 33.457 12.168 1.00 87.25 306 LYS A C 1
ATOM 2554 O O . LYS A 1 306 ? 10.852 34.174 11.256 1.00 87.25 306 LYS A O 1
ATOM 2559 N N . LEU A 1 307 ? 9.145 33.209 12.374 1.00 84.19 307 LEU A N 1
ATOM 2560 C CA . LEU A 1 307 ? 8.056 33.763 11.551 1.00 84.19 307 LEU A CA 1
ATOM 2561 C C . LEU A 1 307 ? 7.784 35.261 11.797 1.00 84.19 307 LEU A C 1
ATOM 2563 O O . LEU A 1 307 ? 7.033 35.883 11.040 1.00 84.19 307 LEU A O 1
ATOM 2567 N N . GLN A 1 308 ? 8.311 35.850 12.875 1.00 79.12 308 GLN A N 1
ATOM 2568 C CA . GLN A 1 308 ? 8.089 37.266 13.191 1.00 79.12 308 GLN A CA 1
ATOM 2569 C C . GLN A 1 308 ? 9.016 38.208 12.417 1.00 79.12 308 GLN A C 1
ATOM 2571 O O . GLN A 1 308 ? 8.575 39.291 12.044 1.00 79.12 308 GLN A O 1
ATOM 2576 N N . ASN A 1 309 ? 10.255 37.795 12.135 1.00 67.50 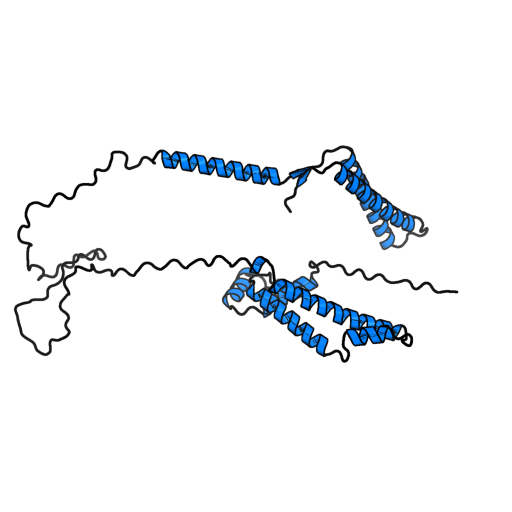309 ASN A N 1
ATOM 2577 C CA . ASN A 1 309 ? 11.299 38.724 11.686 1.00 67.50 309 ASN A CA 1
ATOM 2578 C C . ASN A 1 309 ? 11.740 38.547 10.224 1.00 67.50 309 ASN A C 1
ATOM 2580 O O . ASN A 1 309 ? 12.486 39.385 9.725 1.00 67.50 309 ASN A O 1
ATOM 2584 N N . ASN A 1 310 ? 11.305 37.489 9.527 1.00 66.69 310 ASN A N 1
ATOM 2585 C CA . ASN A 1 310 ? 11.945 37.071 8.278 1.00 66.69 310 ASN A CA 1
ATOM 2586 C C . ASN A 1 310 ? 10.981 36.898 7.100 1.00 66.69 310 ASN A C 1
ATOM 2588 O O . ASN A 1 310 ? 9.877 36.378 7.235 1.00 66.69 310 ASN A O 1
ATOM 2592 N N . LYS A 1 311 ? 11.482 37.253 5.913 1.00 74.94 311 LYS A N 1
ATOM 2593 C CA . LYS A 1 311 ? 10.926 36.872 4.613 1.00 74.94 311 LYS A CA 1
ATOM 2594 C C . LYS A 1 311 ? 11.300 35.410 4.339 1.00 74.94 311 LYS A C 1
ATOM 2596 O O . LYS A 1 311 ? 12.485 35.090 4.266 1.00 74.94 311 LYS A O 1
ATOM 2601 N N . ILE A 1 312 ? 10.310 34.523 4.248 1.00 73.56 312 ILE A N 1
ATOM 2602 C CA . ILE A 1 312 ? 10.532 33.068 4.224 1.00 73.56 312 ILE A CA 1
ATOM 2603 C C . ILE A 1 312 ? 10.481 32.557 2.789 1.00 73.56 312 ILE A C 1
ATOM 2605 O O . ILE A 1 312 ? 9.508 32.782 2.071 1.00 73.56 312 ILE A O 1
ATOM 2609 N N . MET A 1 313 ? 11.539 31.852 2.394 1.00 76.00 313 MET A N 1
ATOM 2610 C CA . MET A 1 313 ? 11.624 31.134 1.126 1.00 76.00 313 MET A CA 1
ATOM 2611 C C . MET A 1 313 ? 11.556 29.636 1.415 1.00 76.00 313 MET A C 1
ATOM 2613 O O . MET A 1 313 ? 12.301 29.137 2.262 1.00 76.00 313 MET A O 1
ATOM 2617 N N . VAL A 1 314 ? 10.649 28.939 0.739 1.00 73.88 314 VAL A N 1
ATOM 2618 C CA . VAL A 1 314 ? 10.435 27.495 0.871 1.00 73.88 314 VAL A CA 1
ATOM 2619 C C . VAL A 1 314 ? 10.969 26.814 -0.381 1.00 73.88 314 VAL A C 1
ATOM 2621 O O . VAL A 1 314 ? 10.667 27.239 -1.494 1.00 73.88 314 VAL A O 1
ATOM 2624 N N . ASP A 1 315 ? 11.774 25.771 -0.196 1.00 72.56 315 ASP A N 1
ATOM 2625 C CA . ASP A 1 315 ? 12.258 24.928 -1.289 1.00 72.56 315 ASP A CA 1
ATOM 2626 C C . ASP A 1 315 ? 11.158 23.923 -1.674 1.00 72.56 315 ASP A C 1
ATOM 2628 O O . ASP A 1 315 ? 10.714 23.133 -0.837 1.00 72.56 315 ASP A O 1
ATOM 2632 N N . CYS A 1 316 ? 10.684 23.972 -2.919 1.00 58.03 316 CYS A N 1
ATOM 2633 C CA . CYS A 1 316 ? 9.673 23.060 -3.461 1.00 58.03 316 CYS A CA 1
ATOM 2634 C C . CYS A 1 316 ? 10.259 21.704 -3.888 1.00 58.03 316 CYS A C 1
ATOM 2636 O O . CYS A 1 316 ? 9.511 20.829 -4.324 1.00 58.03 316 CYS A O 1
ATOM 2638 N N . ALA A 1 317 ? 11.576 21.504 -3.791 1.00 56.78 317 ALA A N 1
ATOM 2639 C CA . ALA A 1 317 ? 12.204 20.236 -4.135 1.00 56.78 317 ALA A CA 1
ATOM 2640 C C . ALA A 1 317 ? 12.171 19.248 -2.955 1.00 56.78 317 ALA A C 1
ATOM 2642 O O . ALA A 1 317 ? 13.166 19.096 -2.241 1.00 56.78 317 ALA A O 1
ATOM 2643 N N . LYS A 1 318 ? 11.047 18.541 -2.777 1.00 44.06 318 LYS A N 1
ATOM 2644 C CA . LYS A 1 318 ? 11.014 17.235 -2.097 1.00 44.06 318 LYS A CA 1
ATOM 2645 C C . LYS A 1 318 ? 9.874 16.348 -2.568 1.00 44.06 318 LYS A C 1
ATOM 2647 O O . LYS A 1 318 ? 8.725 16.835 -2.586 1.00 44.06 318 LYS A O 1
#

Nearest PDB structures (foldseek):
  8g3d-assembly1_1V  TM=3.559E-01  e=3.471E-05  Tetrahymena thermophila
  8snb-assembly1_2B  TM=3.596E-01  e=1.994E-03  Strongylocentrotus purpuratus
  8otz-assembly1_By  TM=4.574E-01  e=1.276E-02  Bos taurus
  5l3c-assembly1_A  TM=9.430E-01  e=8.710E+00  Homo sapiens

Mean predicted aligned error: 20.91 Å